Protein AF-A0A8B7D6Q1-F1 (afdb_monomer)

Secondary structure (DSSP, 8-state):
----TT-S--HHHHHHHHHHHHHHHHHHHHHHHHHHHHHHHHHHHHHHHHHHHHHHHHHHHHHHHHHHS--S-HHHHHHHHHHHHHHHHHTHHHHHHHHHHHHHHHHTT----TT----HHHHHHHHHHHHHHHHHHHHHHHHHHHHHHHH-S-HHHHHHHHHHHHHH-TT--SEEEHHHHHHHHHHTT-----PPTTS--HHHHHHHHHH-TT--SEEEHHHHHHHHHHHHT-----HHHHHHHHHHTSGGG--SSEEHHHHHHHS-HHHHHHHHHHSEEEE-TTS-EEEEEEEHHHHHHHHT--

Foldseek 3Di:
DDDDPPDPDDPVVVVVVVVVVVVVVVVVVVVVVVVVVLVVVLLVLLVVLLVLQVVLVVVLVVLVVVLVPDDDDLVVNLVSLVVSLVVLVVCVVSLVVSVVSLVVCVVSVNPDRPRHPDHSVNSVVSSVVSNVSSVVSSVVSVVVVCVVVLQVDDPVVLVVLVVLVPVLPVVPPQKHALVSVVVSCVVVVDPQDPDPVPDDRPVSVVLCCQQPVVPPRIGGSVSSSSSVSCVVPPPPPALVSQQQVQLVLDDPSPDQKDFLVSLVVVHPPVRSVVCVVQFDFDADPVRDGDPRITRVSVVSVVVPPD

Nearest PDB structures (foldseek):
  8iah-assembly1_8  TM=4.518E-01  e=9.022E-19  Sus scrofa
  7ank-assembly1_B  TM=4.987E-01  e=9.149E-13  Homo sapiens
  1sjj-assembly1_B  TM=4.369E-01  e=2.332E-12  Gallus gallus
  6sl2-assembly1_A  TM=4.144E-01  e=2.745E-09  Entamoeba histolytica
  7a8t-assembly1_A  TM=9.449E-01  e=1.680E-04  Homo sapiens

Radius of gyration: 41.64 Å; Cα contacts (8 Å, |Δi|>4): 233; chains: 1; bounding box: 92×63×130 Å

Sequence (306 aa):
MTSLRYTWFDMEALEETWKKLQETVKDREVELEKEARRQDFNDELRQSYASKANLFHKFLEETKELMVDLSGSLEDQLKTLKNTSNIIQAKRDDLDNIEILGAQLEEAMILDNKYTEHSTVCLAQQFDQLNQLNMRMQQNLDHQIQAKNRTGVSEEKLKEFTSMFKHFDKDRTGFLEHQEFKSCLRSLGYNLPLVEEGADDPEFKSILFTVDPNNDGVVSLNEYIAFMISRETENVKSAKEVDEAFRAITDGGKQIYVTEQELYQALTREQAEFCMSRMKTYVDKNGRELPGYFDYGLFCEELFVA

pLDDT: mean 84.08, std 12.19, range [40.72, 98.56]

Solvent-accessible surface area (backbone atoms only — not comparable to full-atom values): 17433 Å² total; per-residue (Å²): 134,86,80,61,95,85,55,93,74,56,71,66,60,52,52,51,50,51,52,51,48,54,52,51,50,54,55,48,52,54,53,51,52,53,50,50,52,52,51,53,53,53,50,52,52,40,48,55,42,22,55,53,45,54,54,50,51,52,50,53,53,55,52,50,52,58,67,70,69,64,66,81,53,72,68,55,38,41,51,52,48,55,54,47,51,53,55,56,60,68,45,48,64,58,50,54,52,43,46,52,45,45,52,52,32,55,75,71,69,49,90,76,49,98,72,44,91,73,49,56,69,58,53,52,50,51,50,52,51,51,52,53,50,52,54,53,51,43,52,50,43,52,49,50,49,45,52,60,55,54,41,74,56,55,73,65,55,54,48,47,54,54,52,50,51,56,65,58,26,77,83,67,75,63,46,28,45,61,68,42,46,55,51,49,42,44,75,74,68,47,89,69,81,94,65,62,93,92,54,92,51,70,68,60,50,58,47,40,60,73,47,33,74,81,66,79,66,49,35,40,59,67,39,51,49,52,46,52,25,52,58,77,54,53,65,77,89,42,43,64,60,52,38,52,54,56,22,64,59,20,85,85,54,73,47,77,46,40,40,57,67,40,34,54,74,75,38,55,69,70,56,27,53,52,49,62,75,68,34,50,68,28,61,49,100,84,73,45,73,40,89,62,30,25,24,50,57,63,39,26,53,64,71,67,74,120

Structure (mmCIF, N/CA/C/O backbone):
data_AF-A0A8B7D6Q1-F1
#
_entry.id   AF-A0A8B7D6Q1-F1
#
loop_
_atom_site.group_PDB
_atom_site.id
_atom_site.type_symbol
_atom_site.label_atom_id
_atom_site.label_alt_id
_atom_site.label_comp_id
_atom_site.label_asym_id
_atom_site.label_entity_id
_atom_site.label_seq_id
_atom_site.pdbx_PDB_ins_code
_atom_site.Cartn_x
_atom_site.Cartn_y
_atom_site.Cartn_z
_atom_site.occupancy
_atom_site.B_iso_or_equiv
_atom_site.auth_seq_id
_atom_site.auth_comp_id
_atom_site.auth_asym_id
_atom_site.auth_atom_id
_atom_site.pdbx_PDB_model_num
ATOM 1 N N . MET A 1 1 ? 41.696 2.218 -81.688 1.00 46.56 1 MET A N 1
ATOM 2 C CA . MET A 1 1 ? 41.608 1.771 -80.284 1.00 46.56 1 MET A CA 1
ATOM 3 C C . MET A 1 1 ? 42.066 0.327 -80.219 1.00 46.56 1 MET A C 1
ATOM 5 O O . MET A 1 1 ? 41.486 -0.530 -80.872 1.00 46.56 1 MET A O 1
ATOM 9 N N . THR A 1 2 ? 43.200 0.095 -79.569 1.00 53.78 2 THR A N 1
ATOM 10 C CA . THR A 1 2 ? 43.875 -1.201 -79.451 1.00 53.78 2 THR A CA 1
ATOM 11 C C . THR A 1 2 ? 43.081 -2.131 -78.538 1.00 53.78 2 THR A C 1
ATOM 13 O O . THR A 1 2 ? 43.067 -1.937 -77.328 1.00 53.78 2 THR A O 1
ATOM 16 N N . SER A 1 3 ? 42.420 -3.134 -79.118 1.00 59.53 3 SER A N 1
ATOM 17 C CA . SER A 1 3 ? 41.788 -4.226 -78.369 1.00 59.53 3 SER A CA 1
ATOM 18 C C . SER A 1 3 ? 42.860 -5.008 -77.595 1.00 59.53 3 SER A C 1
ATOM 20 O O . SER A 1 3 ? 43.813 -5.528 -78.185 1.00 59.53 3 SER A O 1
ATOM 22 N N . LEU A 1 4 ? 42.738 -5.046 -76.266 1.00 60.44 4 LEU A N 1
ATOM 23 C CA . LEU A 1 4 ? 43.614 -5.811 -75.379 1.00 60.44 4 LEU A CA 1
ATOM 24 C C . LEU A 1 4 ? 43.310 -7.311 -75.550 1.00 60.44 4 LEU A C 1
ATOM 26 O O . LEU A 1 4 ? 42.249 -7.780 -75.165 1.00 60.44 4 LEU A O 1
ATOM 30 N N . ARG A 1 5 ? 44.245 -8.090 -76.116 1.00 69.50 5 ARG A N 1
ATOM 31 C CA . ARG A 1 5 ? 44.032 -9.523 -76.444 1.00 69.50 5 ARG A CA 1
ATOM 32 C C . ARG A 1 5 ? 43.926 -10.468 -75.238 1.00 69.50 5 ARG A C 1
ATOM 34 O O . ARG A 1 5 ? 43.667 -11.650 -75.432 1.00 69.50 5 ARG A O 1
ATOM 41 N N . TYR A 1 6 ? 44.166 -9.977 -74.024 1.00 79.19 6 TYR A N 1
ATOM 42 C CA . TYR A 1 6 ? 44.309 -10.808 -72.822 1.00 79.19 6 TYR A CA 1
ATOM 43 C C . TYR A 1 6 ? 43.360 -10.422 -71.678 1.00 79.19 6 TYR A C 1
ATOM 45 O O . TYR A 1 6 ? 43.391 -11.066 -70.635 1.00 79.19 6 TYR A O 1
ATOM 53 N N . THR A 1 7 ? 42.527 -9.387 -71.841 1.00 80.12 7 THR A N 1
ATOM 54 C CA . THR A 1 7 ? 41.568 -8.952 -70.814 1.00 80.12 7 THR A CA 1
ATOM 55 C C . THR A 1 7 ? 40.281 -8.438 -71.447 1.00 80.12 7 THR A C 1
ATOM 57 O O . THR A 1 7 ? 40.302 -7.831 -72.515 1.00 80.12 7 THR A O 1
ATOM 60 N N . TRP A 1 8 ? 39.169 -8.697 -70.764 1.00 76.94 8 TRP A N 1
ATOM 61 C CA . TRP A 1 8 ? 37.828 -8.241 -71.132 1.00 76.94 8 TRP A CA 1
ATOM 62 C C . TRP A 1 8 ? 37.485 -6.867 -70.539 1.00 76.94 8 TRP A C 1
ATOM 64 O O . TRP A 1 8 ? 36.430 -6.327 -70.850 1.00 76.94 8 TRP A O 1
ATOM 74 N N . PHE A 1 9 ? 38.352 -6.314 -69.685 1.00 79.38 9 PHE A N 1
ATOM 75 C CA . PHE A 1 9 ? 38.159 -5.012 -69.047 1.00 79.38 9 PHE A CA 1
ATOM 76 C C . PHE A 1 9 ? 38.867 -3.909 -69.834 1.00 79.38 9 PHE A C 1
ATOM 78 O O . PHE A 1 9 ? 40.058 -4.031 -70.140 1.00 79.38 9 PHE A O 1
ATOM 85 N N . ASP A 1 10 ? 38.144 -2.830 -70.127 1.00 86.00 10 ASP A N 1
ATOM 86 C CA . ASP A 1 10 ? 38.727 -1.573 -70.583 1.00 86.00 10 ASP A CA 1
ATOM 87 C C . ASP A 1 10 ? 39.059 -0.657 -69.386 1.00 86.00 10 ASP A C 1
ATOM 89 O O . ASP A 1 10 ? 38.608 -0.866 -68.257 1.00 86.00 10 ASP A O 1
ATOM 93 N N . MET A 1 11 ? 39.930 0.329 -69.615 1.00 87.12 11 MET A N 1
ATOM 94 C CA . MET A 1 11 ? 40.356 1.256 -68.558 1.00 87.12 11 MET A CA 1
ATOM 95 C C . MET A 1 11 ? 39.219 2.175 -68.098 1.00 87.12 11 MET A C 1
ATOM 97 O O . MET A 1 11 ? 39.173 2.535 -66.928 1.00 87.12 11 MET A O 1
ATOM 101 N N . GLU A 1 12 ? 38.288 2.513 -68.990 1.00 88.25 12 GLU A N 1
ATOM 102 C CA . GLU A 1 12 ? 37.158 3.398 -68.696 1.00 88.25 12 GLU A CA 1
ATOM 103 C C . GLU A 1 12 ? 36.166 2.739 -67.724 1.00 88.25 12 GLU A C 1
ATOM 105 O O . GLU A 1 12 ? 35.779 3.351 -66.730 1.00 88.25 12 GLU A O 1
ATOM 110 N N . ALA A 1 13 ? 35.840 1.456 -67.915 1.00 87.31 13 ALA A N 1
ATOM 111 C CA . ALA A 1 13 ? 35.015 0.688 -66.987 1.00 87.31 13 ALA A CA 1
ATOM 112 C C . ALA A 1 13 ? 35.711 0.476 -65.636 1.00 87.31 13 ALA A C 1
ATOM 114 O O . ALA A 1 13 ? 35.053 0.485 -64.593 1.00 87.31 13 ALA A O 1
ATOM 115 N N . LEU A 1 14 ? 37.039 0.302 -65.612 1.00 90.06 14 LEU A N 1
ATOM 116 C CA . LEU A 1 14 ? 37.795 0.231 -64.355 1.00 90.06 14 LEU A CA 1
ATOM 117 C C . LEU A 1 14 ? 37.765 1.568 -63.594 1.00 90.06 14 LEU A C 1
ATOM 119 O O . LEU A 1 14 ? 37.573 1.574 -62.380 1.00 90.06 14 LEU A O 1
ATOM 123 N N . GLU A 1 15 ? 37.887 2.699 -64.288 1.00 93.31 15 GLU A N 1
ATOM 124 C CA . GLU A 1 15 ? 37.759 4.030 -63.682 1.00 93.31 15 GLU A CA 1
ATOM 125 C C . GLU A 1 15 ? 36.328 4.305 -63.187 1.00 93.31 15 GLU A C 1
ATOM 127 O O . GLU A 1 15 ? 36.139 4.811 -62.077 1.00 93.31 15 GLU A O 1
ATOM 132 N N . GLU A 1 16 ? 35.306 3.917 -63.956 1.00 93.00 16 GLU A N 1
ATOM 133 C CA . GLU A 1 16 ? 33.902 4.066 -63.562 1.00 93.00 16 GLU A CA 1
ATOM 134 C C . GLU A 1 16 ? 33.562 3.203 -62.337 1.00 93.00 16 GLU A C 1
ATOM 136 O O . GLU A 1 16 ? 32.921 3.673 -61.393 1.00 93.00 16 GLU A O 1
ATOM 141 N N . THR A 1 17 ? 34.010 1.945 -62.319 1.00 92.62 17 THR A N 1
ATOM 142 C CA . THR A 1 17 ? 33.813 1.046 -61.170 1.00 92.62 17 THR A CA 1
ATOM 143 C C . THR A 1 17 ? 34.552 1.538 -59.931 1.00 92.62 17 THR A C 1
ATOM 145 O O . THR A 1 17 ? 33.985 1.494 -58.839 1.00 92.62 17 THR A O 1
ATOM 148 N N . TRP A 1 18 ? 35.765 2.077 -60.084 1.00 94.38 18 TRP A N 1
ATOM 149 C CA . TRP A 1 18 ? 36.499 2.708 -58.989 1.00 94.38 18 TRP A CA 1
ATOM 150 C C . TRP A 1 18 ? 35.744 3.907 -58.407 1.00 94.38 18 TRP A C 1
ATOM 152 O O . TRP A 1 18 ? 35.585 4.006 -57.189 1.00 94.38 18 TRP A O 1
ATOM 162 N N . LYS A 1 19 ? 35.202 4.784 -59.259 1.00 95.56 19 LYS A N 1
ATOM 163 C CA . LYS A 1 19 ? 34.401 5.931 -58.814 1.00 95.56 19 LYS A CA 1
ATOM 164 C C . LYS A 1 19 ? 33.128 5.494 -58.078 1.00 95.56 19 LYS A C 1
ATOM 166 O O . LYS A 1 19 ? 32.854 6.000 -56.992 1.00 95.56 19 LYS A O 1
ATOM 171 N N . LYS A 1 20 ? 32.394 4.511 -58.614 1.00 96.12 20 LYS A N 1
ATOM 172 C CA . LYS A 1 20 ? 31.208 3.932 -57.951 1.00 96.12 20 LYS A CA 1
ATOM 173 C C . LYS A 1 20 ? 31.550 3.320 -56.595 1.00 96.12 20 LYS A C 1
ATOM 175 O O . LYS A 1 20 ? 30.781 3.466 -55.648 1.00 96.12 20 LYS A O 1
ATOM 180 N N . LEU A 1 21 ? 32.698 2.648 -56.483 1.00 96.50 21 LEU A N 1
ATOM 181 C CA . LEU A 1 21 ? 33.170 2.103 -55.213 1.00 96.50 21 LEU A CA 1
ATOM 182 C C . LEU A 1 21 ? 33.419 3.222 -54.195 1.00 96.50 21 LEU A C 1
ATOM 184 O O . LEU A 1 21 ? 32.966 3.109 -53.062 1.00 96.50 21 LEU A O 1
ATOM 188 N N . GLN A 1 22 ? 34.086 4.309 -54.593 1.00 96.94 22 GLN A N 1
ATOM 189 C CA . GLN A 1 22 ? 34.322 5.460 -53.715 1.00 96.94 22 GLN A CA 1
ATOM 190 C C . GLN A 1 22 ? 33.013 6.115 -53.243 1.00 96.94 22 GLN A C 1
ATOM 192 O O . GLN A 1 22 ? 32.886 6.436 -52.063 1.00 96.94 22 GLN A O 1
ATOM 197 N N . GLU A 1 23 ? 32.032 6.273 -54.136 1.00 96.25 23 GLU A N 1
ATOM 198 C CA . GLU A 1 23 ? 30.692 6.770 -53.786 1.00 96.25 23 GLU A CA 1
ATOM 199 C C . GLU A 1 23 ? 29.990 5.826 -52.796 1.00 96.25 23 GLU A C 1
ATOM 201 O O . GLU A 1 23 ? 29.536 6.264 -51.743 1.00 96.25 23 GLU A O 1
ATOM 206 N N . THR A 1 24 ? 30.017 4.515 -53.060 1.00 96.88 24 THR A N 1
ATOM 207 C CA . THR A 1 24 ? 29.423 3.495 -52.177 1.00 96.88 24 THR A CA 1
ATOM 208 C C . THR A 1 24 ? 30.069 3.481 -50.789 1.00 96.88 24 THR A C 1
ATOM 210 O O . THR A 1 24 ? 29.376 3.318 -49.786 1.00 96.88 24 THR A O 1
ATOM 213 N N . VAL A 1 25 ? 31.395 3.647 -50.706 1.00 96.81 25 VAL A N 1
ATOM 214 C CA . VAL A 1 25 ? 32.118 3.734 -49.427 1.00 96.81 25 VAL A CA 1
ATOM 215 C C . VAL A 1 25 ? 31.656 4.955 -48.639 1.00 96.81 25 VAL A C 1
ATOM 217 O O . VAL A 1 25 ? 31.329 4.820 -47.463 1.00 96.81 25 VAL A O 1
ATOM 220 N N . LYS A 1 26 ? 31.550 6.117 -49.289 1.00 96.56 26 LYS A N 1
ATOM 221 C CA . LYS A 1 26 ? 31.080 7.346 -48.645 1.00 96.56 26 LYS A CA 1
ATOM 222 C C . LYS A 1 26 ? 29.641 7.215 -48.137 1.00 96.56 26 LYS A C 1
ATOM 224 O O . LYS A 1 26 ? 29.351 7.609 -47.010 1.00 96.56 26 LYS A O 1
ATOM 229 N N . ASP A 1 27 ? 28.752 6.628 -48.934 1.00 96.69 27 ASP A N 1
ATOM 230 C CA . ASP A 1 27 ? 27.369 6.373 -48.517 1.00 96.69 27 ASP A CA 1
ATOM 231 C C . ASP A 1 27 ? 27.323 5.402 -47.330 1.00 96.69 27 ASP A C 1
ATOM 233 O O . ASP A 1 27 ? 26.576 5.602 -46.370 1.00 96.69 27 ASP A O 1
ATOM 237 N N . ARG A 1 28 ? 28.177 4.372 -47.344 1.00 97.00 28 ARG A N 1
ATOM 238 C CA . ARG A 1 28 ? 28.281 3.411 -46.245 1.00 97.00 28 ARG A CA 1
ATOM 239 C C . ARG A 1 28 ? 28.791 4.049 -44.956 1.00 97.00 28 ARG A C 1
ATOM 241 O O . ARG A 1 28 ? 28.280 3.701 -43.897 1.00 97.00 28 ARG A O 1
ATOM 248 N N . GLU A 1 29 ? 29.763 4.954 -45.028 1.00 97.19 29 GLU A N 1
ATOM 249 C CA . GLU A 1 29 ? 30.264 5.702 -43.867 1.00 97.19 29 GLU A CA 1
ATOM 250 C C . GLU A 1 29 ? 29.146 6.516 -43.202 1.00 97.19 29 GLU A C 1
ATOM 252 O O . GLU A 1 29 ? 28.991 6.455 -41.983 1.00 97.19 29 GLU A O 1
ATOM 257 N N . VAL A 1 30 ? 28.306 7.190 -43.995 1.00 97.00 30 VAL A N 1
ATOM 258 C CA . VAL A 1 30 ? 27.151 7.950 -43.485 1.00 97.00 30 VAL A CA 1
ATOM 259 C C . VAL A 1 30 ? 26.140 7.038 -42.788 1.00 97.00 30 VAL A C 1
ATOM 261 O O . VAL A 1 30 ? 25.649 7.367 -41.708 1.00 97.00 30 VAL A O 1
ATOM 264 N N . GLU A 1 31 ? 25.823 5.886 -43.379 1.00 97.19 31 GLU A N 1
ATOM 265 C CA . GLU A 1 31 ? 24.891 4.929 -42.771 1.00 97.19 31 GLU A CA 1
ATOM 266 C C . GLU A 1 31 ? 25.453 4.297 -41.489 1.00 97.19 31 GLU A C 1
ATOM 268 O O . GLU A 1 31 ? 24.717 4.114 -40.520 1.00 97.19 31 GLU A O 1
ATOM 273 N N . LEU A 1 32 ? 26.759 4.014 -41.440 1.00 97.12 32 LEU A N 1
ATOM 274 C CA . LEU A 1 32 ? 27.419 3.528 -40.226 1.00 97.12 32 LEU A CA 1
ATOM 275 C C . LEU A 1 32 ? 27.400 4.574 -39.110 1.00 97.12 32 LEU A C 1
ATOM 277 O O . LEU A 1 32 ? 27.166 4.222 -37.957 1.00 97.12 32 LEU A O 1
ATOM 281 N N . GLU A 1 33 ? 27.605 5.849 -39.436 1.00 97.25 33 GLU A N 1
ATOM 282 C CA . GLU A 1 33 ? 27.546 6.926 -38.447 1.00 97.25 33 GLU A CA 1
ATOM 283 C C . GLU A 1 33 ? 26.127 7.112 -37.890 1.00 97.25 33 GLU A C 1
ATOM 285 O O . GLU A 1 33 ? 25.951 7.283 -36.683 1.00 97.25 33 GLU A O 1
ATOM 290 N N . LYS A 1 34 ? 25.096 7.025 -38.742 1.00 96.56 34 LYS A N 1
ATOM 291 C CA . LYS A 1 34 ? 23.693 7.039 -38.293 1.00 96.56 34 LYS A CA 1
ATOM 292 C C . LYS A 1 34 ? 23.388 5.870 -37.362 1.00 96.56 34 LYS A C 1
ATOM 294 O O . LYS A 1 34 ? 22.765 6.073 -36.321 1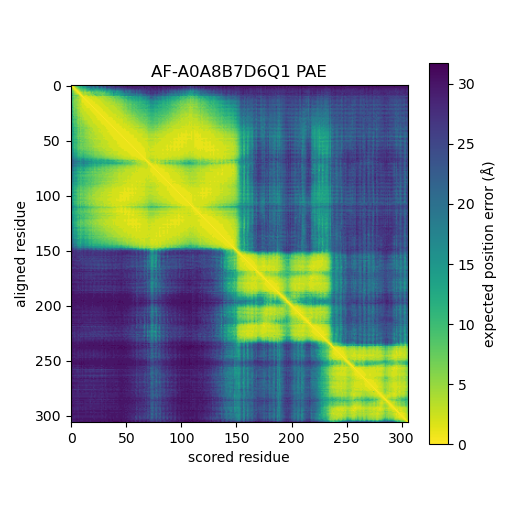.00 96.56 34 LYS A O 1
ATOM 299 N N . GLU A 1 35 ? 23.832 4.666 -37.719 1.00 96.06 35 GLU A N 1
ATOM 300 C CA . GLU A 1 35 ? 23.609 3.481 -36.893 1.00 96.06 35 GLU A CA 1
ATOM 301 C C . GLU A 1 35 ? 24.366 3.569 -35.563 1.00 96.06 35 GLU A C 1
ATOM 303 O O . GLU A 1 35 ? 23.797 3.231 -34.531 1.00 96.06 35 GLU A O 1
ATOM 308 N N . ALA A 1 36 ? 25.598 4.090 -35.551 1.00 96.56 36 ALA A N 1
ATOM 309 C CA . ALA A 1 36 ? 26.350 4.317 -34.317 1.00 96.56 36 ALA A CA 1
ATOM 310 C C . ALA A 1 36 ? 25.587 5.240 -33.353 1.00 96.56 36 ALA A C 1
ATOM 312 O O . ALA A 1 36 ? 25.345 4.865 -32.209 1.00 96.56 36 ALA A O 1
ATOM 313 N N . ARG A 1 37 ? 25.089 6.386 -33.841 1.00 96.62 37 ARG A N 1
ATOM 314 C CA . ARG A 1 37 ? 24.275 7.305 -33.025 1.00 96.62 37 ARG A CA 1
ATOM 315 C C . ARG A 1 37 ? 22.996 6.650 -32.501 1.00 96.62 37 ARG A C 1
ATOM 317 O O . ARG A 1 37 ? 22.585 6.923 -31.378 1.00 96.62 37 ARG A O 1
ATOM 324 N N . ARG A 1 38 ? 22.357 5.792 -33.306 1.00 95.50 38 ARG A N 1
ATOM 325 C CA . ARG A 1 38 ? 21.172 5.032 -32.884 1.00 95.50 38 ARG A CA 1
ATOM 326 C C . ARG A 1 38 ? 21.509 4.070 -31.744 1.00 95.50 38 ARG A C 1
ATOM 328 O O . ARG A 1 38 ? 20.734 3.962 -30.801 1.00 95.50 38 ARG A O 1
ATOM 335 N N . GLN A 1 39 ? 22.647 3.383 -31.820 1.00 94.94 39 GLN A N 1
ATOM 336 C CA . GLN A 1 39 ? 23.101 2.478 -30.761 1.00 94.94 39 GLN A CA 1
ATOM 337 C C . GLN A 1 39 ? 23.422 3.232 -29.468 1.00 94.94 39 GLN A C 1
ATOM 339 O O . GLN A 1 39 ? 22.989 2.786 -28.408 1.00 94.94 39 GLN A O 1
ATOM 344 N N . ASP A 1 40 ? 24.095 4.382 -29.560 1.00 96.75 40 ASP A N 1
ATOM 345 C CA . ASP A 1 40 ? 24.399 5.231 -28.402 1.00 96.75 40 ASP A CA 1
ATOM 346 C C . ASP A 1 40 ? 23.111 5.708 -27.714 1.00 96.75 40 ASP A C 1
ATOM 348 O O . ASP A 1 40 ? 22.929 5.495 -26.517 1.00 96.75 40 ASP A O 1
ATOM 352 N N . PHE A 1 41 ? 22.161 6.248 -28.487 1.00 96.38 41 PHE A N 1
ATOM 353 C CA . PHE A 1 41 ? 20.851 6.664 -27.975 1.00 96.38 41 PHE A CA 1
ATOM 354 C C . PHE A 1 41 ? 20.085 5.505 -27.316 1.00 96.38 41 PHE A C 1
ATOM 356 O O . PHE A 1 41 ? 19.530 5.647 -26.226 1.00 96.38 41 PHE A O 1
ATOM 363 N N . ASN A 1 42 ? 20.073 4.333 -27.956 1.00 97.12 42 ASN A N 1
ATOM 364 C CA . ASN A 1 42 ? 19.411 3.150 -27.414 1.00 97.12 42 ASN A CA 1
ATOM 365 C C . ASN A 1 42 ? 20.061 2.677 -26.103 1.00 97.12 42 ASN A C 1
ATOM 367 O O . ASN A 1 42 ? 19.368 2.173 -25.220 1.00 97.12 42 ASN A O 1
ATOM 371 N N . ASP A 1 43 ? 21.384 2.783 -25.971 1.00 97.44 43 ASP A N 1
ATOM 372 C CA . ASP A 1 43 ? 22.094 2.428 -24.741 1.00 97.44 43 ASP A CA 1
ATOM 373 C C . ASP A 1 43 ? 21.806 3.428 -23.612 1.00 97.44 43 ASP A C 1
ATOM 375 O O . ASP A 1 43 ? 21.509 3.009 -22.493 1.00 97.44 43 ASP A O 1
ATOM 379 N N . GLU A 1 44 ? 21.775 4.730 -23.911 1.00 97.62 44 GLU A N 1
ATOM 380 C CA . GLU A 1 44 ? 21.364 5.771 -22.958 1.00 97.62 44 GLU A CA 1
ATOM 381 C C . GLU A 1 44 ? 19.936 5.541 -22.444 1.00 97.62 44 GLU A C 1
ATOM 383 O O . GLU A 1 44 ? 19.686 5.599 -21.236 1.00 97.62 44 GLU A O 1
ATOM 388 N N . LEU A 1 45 ? 19.003 5.206 -23.340 1.00 97.88 45 LEU A N 1
ATOM 389 C CA . LEU A 1 45 ? 17.619 4.916 -22.971 1.00 97.88 45 LEU A CA 1
ATOM 390 C C . LEU A 1 45 ? 17.521 3.676 -22.067 1.00 97.88 45 LEU A C 1
ATOM 392 O O . LEU A 1 45 ? 16.818 3.704 -21.051 1.00 97.88 45 LEU A O 1
ATOM 396 N N . ARG A 1 46 ? 18.288 2.616 -22.369 1.00 98.31 46 ARG A N 1
ATOM 397 C CA . ARG A 1 46 ? 18.392 1.425 -21.507 1.00 98.31 46 ARG A CA 1
ATOM 398 C C . ARG A 1 46 ? 18.902 1.779 -20.113 1.00 98.31 46 ARG A C 1
ATOM 400 O O . ARG A 1 46 ? 18.319 1.323 -19.129 1.00 98.31 46 ARG A O 1
ATOM 407 N N . GLN A 1 47 ? 19.964 2.578 -20.016 1.00 98.31 47 GLN A N 1
ATOM 408 C CA . GLN A 1 47 ? 20.532 2.992 -18.731 1.00 98.31 47 GLN A CA 1
ATOM 409 C C . GLN A 1 47 ? 19.548 3.849 -17.923 1.00 98.31 47 GLN A C 1
ATOM 411 O O . GLN A 1 47 ? 19.387 3.631 -16.720 1.00 98.31 47 GLN A O 1
ATOM 416 N N . SER A 1 48 ? 18.857 4.787 -18.579 1.00 98.00 48 SER A N 1
ATOM 417 C CA . SER A 1 48 ? 17.859 5.659 -17.950 1.00 98.00 48 SER A CA 1
ATOM 418 C C . SER A 1 48 ? 16.706 4.856 -17.344 1.00 98.00 48 SER A C 1
ATOM 420 O O . SER A 1 48 ? 16.423 4.978 -16.147 1.00 98.00 48 SER A O 1
ATOM 422 N N . TYR A 1 49 ? 16.106 3.960 -18.136 1.00 98.56 49 TYR A N 1
ATOM 423 C CA . TYR A 1 49 ? 15.062 3.053 -17.663 1.00 98.56 49 TYR A CA 1
ATOM 424 C C . TYR A 1 49 ? 15.563 2.178 -16.509 1.00 98.56 49 TYR A C 1
ATOM 426 O O . TYR A 1 49 ? 14.936 2.131 -15.452 1.00 98.56 49 TYR A O 1
ATOM 434 N N . ALA A 1 50 ? 16.722 1.531 -16.671 1.00 98.56 50 ALA A N 1
ATOM 435 C CA . ALA A 1 50 ? 17.258 0.605 -15.677 1.00 98.56 50 ALA A CA 1
ATOM 436 C C . ALA A 1 50 ? 17.537 1.277 -14.332 1.00 98.56 50 ALA A C 1
ATOM 438 O O . ALA A 1 50 ? 17.215 0.721 -13.285 1.00 98.56 50 ALA A O 1
ATOM 439 N N . SER A 1 51 ? 18.087 2.491 -14.349 1.00 98.31 51 SER A N 1
ATOM 440 C CA . SER A 1 51 ? 18.329 3.272 -13.137 1.00 98.31 51 SER A CA 1
ATOM 441 C C . SER A 1 51 ? 17.034 3.501 -12.349 1.00 98.31 51 SER A C 1
ATOM 443 O O . SER A 1 51 ? 16.978 3.234 -11.147 1.00 98.31 51 SER A O 1
ATOM 445 N N . LYS A 1 52 ? 15.961 3.921 -13.031 1.00 98.38 52 LYS A N 1
ATOM 446 C CA . LYS A 1 52 ? 14.650 4.157 -12.409 1.00 98.38 52 LYS A CA 1
ATOM 447 C C . LYS A 1 52 ? 13.989 2.860 -11.945 1.00 98.38 52 LYS A C 1
ATOM 449 O O . LYS A 1 52 ? 13.538 2.793 -10.805 1.00 98.38 52 LYS A O 1
ATOM 454 N N . ALA A 1 53 ? 13.999 1.829 -12.785 1.00 98.50 53 ALA A N 1
ATOM 455 C CA . ALA A 1 53 ? 13.433 0.517 -12.494 1.00 98.50 53 ALA A CA 1
ATOM 456 C C . ALA A 1 53 ? 14.082 -0.136 -11.261 1.00 98.50 53 ALA A C 1
ATOM 458 O O . ALA A 1 53 ? 13.377 -0.576 -10.356 1.00 98.50 53 ALA A O 1
ATOM 459 N N . ASN A 1 54 ? 15.417 -0.133 -11.178 1.00 98.38 54 ASN A N 1
ATOM 460 C CA . ASN A 1 54 ? 16.156 -0.717 -10.054 1.00 98.38 54 ASN A CA 1
ATOM 461 C C . ASN A 1 54 ? 15.895 0.043 -8.742 1.00 98.38 54 ASN A C 1
ATOM 463 O O . ASN A 1 54 ? 15.706 -0.573 -7.693 1.00 98.38 54 ASN A O 1
ATOM 467 N N . LEU A 1 55 ? 15.854 1.381 -8.787 1.00 98.31 55 LEU A N 1
ATOM 468 C CA . LEU A 1 55 ? 15.525 2.200 -7.615 1.00 98.31 55 LEU A CA 1
ATOM 469 C C . LEU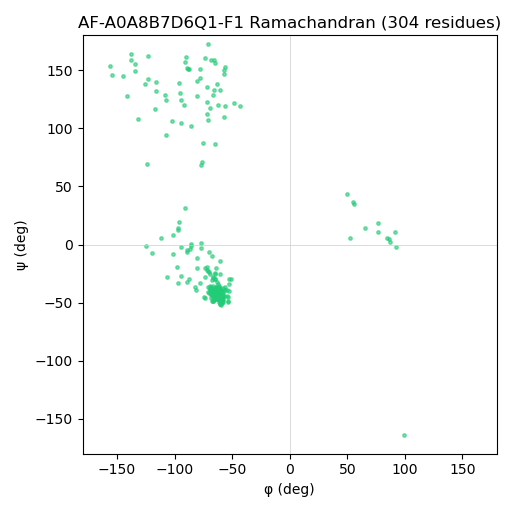 A 1 55 ? 14.093 1.955 -7.131 1.00 98.31 55 LEU A C 1
ATOM 471 O O . LEU A 1 55 ? 13.858 1.857 -5.927 1.00 98.31 55 LEU A O 1
ATOM 475 N N . PHE A 1 56 ? 13.145 1.847 -8.059 1.00 98.56 56 PHE A N 1
ATOM 476 C CA . PHE A 1 56 ? 11.750 1.586 -7.731 1.00 98.56 56 PHE A CA 1
ATOM 477 C C . PHE A 1 56 ? 11.556 0.182 -7.158 1.00 98.56 56 PHE A C 1
ATOM 479 O O . PHE A 1 56 ? 10.891 0.030 -6.139 1.00 98.56 56 PHE A O 1
ATOM 486 N N . HIS A 1 57 ? 12.201 -0.832 -7.738 1.00 98.44 57 HIS A N 1
ATOM 487 C CA . HIS A 1 57 ? 12.178 -2.187 -7.190 1.00 98.44 57 HIS A CA 1
ATOM 488 C C . HIS A 1 57 ? 12.731 -2.240 -5.763 1.00 98.44 57 HIS A C 1
ATOM 490 O O . HIS A 1 57 ? 12.101 -2.809 -4.875 1.00 98.44 57 HIS A O 1
ATOM 496 N N . LYS A 1 58 ? 13.862 -1.570 -5.511 1.00 98.12 58 LYS A N 1
ATOM 497 C CA . LYS A 1 58 ? 14.424 -1.460 -4.161 1.00 98.12 58 LYS A CA 1
ATOM 498 C C . LYS A 1 58 ? 13.429 -0.834 -3.176 1.00 98.12 58 LYS A C 1
ATOM 500 O O . LYS A 1 58 ? 13.259 -1.349 -2.077 1.00 98.12 58 LYS A O 1
ATOM 505 N N . PHE A 1 59 ? 12.744 0.235 -3.582 1.00 98.19 59 PHE A N 1
ATOM 506 C CA . PHE A 1 59 ? 11.686 0.846 -2.776 1.00 98.19 59 PHE A CA 1
ATOM 507 C C . PHE A 1 59 ? 10.551 -0.141 -2.452 1.00 98.19 59 PHE A C 1
ATOM 509 O O . PHE A 1 59 ? 10.070 -0.159 -1.316 1.00 98.19 59 PHE A O 1
ATOM 516 N N . LEU A 1 60 ? 10.120 -0.954 -3.423 1.00 97.62 60 LEU A N 1
ATOM 517 C CA . LEU A 1 60 ? 9.062 -1.948 -3.220 1.00 97.62 60 LEU A CA 1
ATOM 518 C C . LEU A 1 60 ? 9.459 -2.985 -2.162 1.00 97.62 60 LEU A C 1
ATOM 520 O O . LEU A 1 60 ? 8.666 -3.250 -1.260 1.00 97.62 60 LEU A O 1
ATOM 524 N N . GLU A 1 61 ? 10.675 -3.529 -2.244 1.00 95.62 61 GLU A N 1
ATOM 525 C CA . GLU A 1 61 ? 11.173 -4.519 -1.280 1.00 95.62 61 GLU A CA 1
ATOM 526 C C . GLU A 1 61 ? 11.336 -3.916 0.123 1.00 95.62 61 GLU A C 1
ATOM 528 O O . GLU A 1 61 ? 10.783 -4.454 1.079 1.00 95.62 61 GLU A O 1
ATOM 533 N N . GLU A 1 62 ? 11.970 -2.746 0.253 1.00 96.06 62 GLU A N 1
ATOM 534 C CA . GLU A 1 62 ? 12.144 -2.080 1.557 1.00 96.06 62 GLU A CA 1
ATOM 535 C C . GLU A 1 62 ? 10.795 -1.738 2.216 1.00 96.06 62 GLU A C 1
ATOM 537 O O . GLU A 1 62 ? 10.609 -1.906 3.424 1.00 96.06 62 GLU A O 1
ATOM 542 N N . THR A 1 63 ? 9.816 -1.287 1.426 1.00 94.75 63 THR A N 1
ATOM 543 C CA . THR A 1 63 ? 8.475 -0.962 1.940 1.00 94.75 63 THR A CA 1
ATOM 544 C C . THR A 1 63 ? 7.718 -2.216 2.365 1.00 94.75 63 THR A C 1
ATOM 546 O O . THR A 1 63 ? 6.995 -2.207 3.363 1.00 94.75 63 THR A O 1
ATOM 549 N N . LYS A 1 64 ? 7.884 -3.312 1.622 1.00 91.38 64 LYS A N 1
ATOM 550 C CA . LYS A 1 64 ? 7.291 -4.606 1.949 1.00 91.38 64 LYS A CA 1
ATOM 551 C C . LYS A 1 64 ? 7.885 -5.189 3.230 1.00 91.38 64 LYS A C 1
ATOM 553 O O . LYS A 1 64 ? 7.123 -5.683 4.055 1.00 91.38 64 LYS A O 1
ATOM 558 N N . GLU A 1 65 ? 9.199 -5.101 3.424 1.00 90.19 65 GLU A N 1
ATOM 559 C CA . GLU A 1 65 ? 9.863 -5.525 4.665 1.00 90.19 65 GLU A CA 1
ATOM 560 C C . GLU A 1 65 ? 9.346 -4.731 5.872 1.00 90.19 65 GLU A C 1
ATOM 562 O O . GLU A 1 65 ? 8.912 -5.324 6.860 1.00 90.19 65 GLU A O 1
ATOM 567 N N . LEU A 1 66 ? 9.255 -3.400 5.754 1.00 90.31 66 LEU A N 1
ATOM 568 C CA . LEU A 1 66 ? 8.690 -2.534 6.799 1.00 90.31 66 LEU A CA 1
ATOM 569 C C . LEU A 1 66 ? 7.258 -2.939 7.195 1.00 90.31 66 LEU A C 1
ATOM 571 O O . LEU A 1 66 ? 6.869 -2.833 8.357 1.00 90.31 66 LEU A O 1
ATOM 575 N N . MET A 1 67 ? 6.465 -3.380 6.220 1.00 85.31 67 MET A N 1
ATOM 576 C CA . MET A 1 67 ? 5.082 -3.813 6.411 1.00 85.31 67 MET A CA 1
ATOM 577 C C . MET A 1 67 ? 4.953 -5.174 7.108 1.00 85.31 67 MET A C 1
ATOM 579 O O . MET A 1 67 ? 3.935 -5.416 7.757 1.00 85.31 67 MET A O 1
ATOM 583 N N . VAL A 1 68 ? 5.947 -6.056 6.973 1.00 82.00 68 VAL A N 1
ATOM 584 C CA . VAL A 1 68 ? 5.967 -7.376 7.625 1.00 82.00 68 VAL A CA 1
ATOM 585 C C . VAL A 1 68 ? 6.466 -7.271 9.069 1.00 82.00 68 VAL A C 1
ATOM 587 O O . VAL A 1 68 ? 5.905 -7.921 9.948 1.00 82.00 68 VAL A O 1
ATOM 590 N N . ASP A 1 69 ? 7.437 -6.396 9.335 1.00 84.00 69 ASP A N 1
ATOM 591 C CA . ASP A 1 69 ? 8.089 -6.249 10.646 1.00 84.00 69 ASP A CA 1
ATOM 592 C C . ASP A 1 69 ? 7.412 -5.214 11.571 1.00 84.00 69 ASP A C 1
ATOM 594 O O . ASP A 1 69 ? 8.045 -4.562 12.410 1.00 84.00 69 ASP A O 1
ATOM 598 N N . LEU A 1 70 ? 6.092 -5.052 11.449 1.00 80.75 70 LEU A N 1
ATOM 599 C CA . LEU A 1 70 ? 5.334 -4.150 12.314 1.00 80.75 70 LEU A CA 1
ATOM 600 C C . LEU A 1 70 ? 5.345 -4.630 13.772 1.00 80.75 70 LEU A C 1
ATOM 602 O O . LEU A 1 70 ? 5.065 -5.787 14.081 1.00 80.75 70 LEU A O 1
ATOM 606 N N . SER A 1 71 ? 5.614 -3.703 14.691 1.00 74.50 71 SER A N 1
ATOM 607 C CA . SER A 1 71 ? 5.648 -3.955 16.133 1.00 74.50 71 SER A CA 1
ATOM 608 C C . SER A 1 71 ? 4.973 -2.822 16.911 1.00 74.50 71 SER A C 1
ATOM 610 O O . SER A 1 71 ? 4.729 -1.741 16.376 1.00 74.50 71 SER A O 1
ATOM 612 N N . GLY A 1 72 ? 4.635 -3.075 18.178 1.00 81.38 72 GLY A N 1
ATOM 613 C CA . GLY A 1 72 ? 3.931 -2.117 19.039 1.00 81.38 72 GLY A CA 1
ATOM 614 C C . GLY A 1 72 ? 2.429 -2.384 19.147 1.00 81.38 72 GLY A C 1
ATOM 615 O O . GLY A 1 72 ? 1.966 -3.484 18.839 1.00 81.38 72 GLY A O 1
ATOM 616 N N . SER A 1 73 ? 1.677 -1.391 19.633 1.00 82.69 73 SER A N 1
ATOM 617 C CA . SER A 1 73 ? 0.221 -1.492 19.808 1.00 82.69 73 SER A CA 1
ATOM 618 C C . SER A 1 73 ? -0.516 -1.562 18.463 1.00 82.69 73 SER A C 1
ATOM 620 O O . SER A 1 73 ? 0.018 -1.135 17.440 1.00 82.69 73 SER A O 1
ATOM 622 N N . LEU A 1 74 ? -1.752 -2.077 18.448 1.00 79.75 74 LEU A N 1
ATOM 623 C CA . LEU A 1 74 ? -2.560 -2.152 17.219 1.00 79.75 74 LEU A CA 1
ATOM 624 C C . LEU A 1 74 ? -2.758 -0.760 16.599 1.00 79.75 74 LEU A C 1
ATOM 626 O O . LEU A 1 74 ? -2.710 -0.595 15.381 1.00 79.75 74 LEU A O 1
ATOM 630 N N . GLU A 1 75 ? -2.933 0.248 17.448 1.00 85.56 75 GLU A N 1
ATOM 631 C CA . GLU A 1 75 ? -3.118 1.642 17.072 1.00 85.56 75 GLU A CA 1
ATOM 632 C C . GLU A 1 75 ? -1.839 2.238 16.442 1.00 85.56 75 GLU A C 1
ATOM 634 O O . GLU A 1 75 ? -1.915 2.931 15.420 1.00 85.56 75 GLU A O 1
ATOM 639 N N . ASP A 1 76 ? -0.657 1.912 16.981 1.00 88.25 76 ASP A N 1
ATOM 640 C CA . ASP A 1 76 ? 0.641 2.324 16.420 1.00 88.25 76 ASP A CA 1
ATOM 641 C C . ASP A 1 76 ? 0.940 1.632 15.084 1.00 88.25 76 ASP A C 1
ATOM 643 O O . ASP A 1 76 ? 1.416 2.269 14.135 1.00 88.25 76 ASP A O 1
ATOM 647 N N . GLN A 1 77 ? 0.622 0.339 14.981 1.00 84.75 77 GLN A N 1
ATOM 648 C CA . GLN A 1 77 ? 0.764 -0.429 13.744 1.00 84.75 77 GLN A CA 1
ATOM 649 C C . GLN A 1 77 ? -0.139 0.145 12.644 1.00 84.75 77 GLN A C 1
ATOM 651 O O . GLN A 1 77 ? 0.323 0.393 11.528 1.00 84.75 77 GLN A O 1
ATOM 656 N N . LEU A 1 78 ? -1.401 0.459 12.964 1.00 89.19 78 LEU A N 1
ATOM 657 C CA . LEU A 1 78 ? -2.337 1.070 12.019 1.00 89.19 78 LEU A CA 1
ATOM 658 C C . LEU A 1 78 ? -1.852 2.451 11.560 1.00 89.19 78 LEU A C 1
ATOM 660 O O . LEU A 1 78 ? -1.912 2.769 10.371 1.00 89.19 78 LEU A O 1
ATOM 664 N N . LYS A 1 79 ? -1.342 3.276 12.480 1.00 93.19 79 LYS A N 1
ATOM 665 C CA . LYS A 1 79 ? -0.759 4.583 12.148 1.00 93.19 79 LYS A CA 1
ATOM 666 C C . LYS A 1 79 ? 0.436 4.441 11.204 1.00 93.19 79 LYS A C 1
ATOM 668 O O . LYS A 1 79 ? 0.532 5.178 10.221 1.00 93.19 79 LYS A O 1
ATOM 673 N N . THR A 1 80 ? 1.318 3.481 11.472 1.00 93.25 80 THR A N 1
ATOM 674 C CA . THR A 1 80 ? 2.475 3.182 10.616 1.00 93.25 80 THR A CA 1
ATOM 675 C C . THR A 1 80 ? 2.030 2.760 9.217 1.00 93.25 80 THR A C 1
ATOM 677 O O . THR A 1 80 ? 2.559 3.263 8.223 1.00 93.25 80 THR A O 1
ATOM 680 N N . LEU A 1 81 ? 0.992 1.928 9.108 1.00 92.00 81 LEU A N 1
ATOM 681 C CA . LEU A 1 81 ? 0.445 1.528 7.813 1.00 92.00 81 LEU A CA 1
ATOM 682 C C . LEU A 1 81 ? -0.234 2.660 7.052 1.00 92.00 81 LEU A C 1
ATOM 684 O O . LEU A 1 81 ? -0.033 2.756 5.843 1.00 92.00 81 LEU A O 1
ATOM 688 N N . LYS A 1 82 ? -0.956 3.552 7.736 1.00 94.25 82 LYS A N 1
ATOM 689 C CA . LYS A 1 82 ? -1.528 4.759 7.119 1.00 94.25 82 LYS A CA 1
ATOM 690 C C . LYS A 1 82 ? -0.439 5.675 6.560 1.00 94.25 82 LYS A C 1
ATOM 692 O O . LYS A 1 82 ? -0.552 6.145 5.432 1.00 94.25 82 LYS A O 1
ATOM 697 N N . ASN A 1 83 ? 0.653 5.869 7.299 1.00 95.31 83 ASN A N 1
ATOM 698 C CA . ASN A 1 83 ? 1.810 6.610 6.792 1.00 95.31 83 ASN A CA 1
ATOM 699 C C . ASN A 1 83 ? 2.440 5.913 5.581 1.00 95.31 83 ASN A C 1
ATOM 701 O O . ASN A 1 83 ? 2.734 6.562 4.580 1.00 95.31 83 ASN A O 1
ATOM 705 N N . THR A 1 84 ? 2.592 4.591 5.648 1.00 93.94 84 THR A N 1
ATOM 706 C CA . THR A 1 84 ? 3.128 3.783 4.545 1.00 93.94 84 THR A CA 1
ATOM 707 C C . THR A 1 84 ? 2.245 3.883 3.299 1.00 93.94 84 THR A C 1
ATOM 709 O O . THR A 1 84 ? 2.763 4.042 2.201 1.00 93.94 84 THR A O 1
ATOM 712 N N . SER A 1 85 ? 0.918 3.898 3.452 1.00 95.12 85 SER A N 1
ATOM 713 C CA . SER A 1 85 ? -0.026 4.123 2.349 1.00 95.12 85 SER A CA 1
ATOM 714 C C . SER A 1 85 ? 0.214 5.457 1.644 1.00 95.12 85 SER A C 1
ATOM 716 O O . SER A 1 85 ? 0.181 5.510 0.417 1.00 95.12 85 SER A O 1
ATOM 718 N N . ASN A 1 86 ? 0.492 6.528 2.393 1.00 95.62 86 ASN A N 1
ATOM 719 C CA . ASN A 1 86 ? 0.809 7.830 1.800 1.00 95.62 86 ASN A CA 1
ATOM 720 C C . ASN A 1 86 ? 2.132 7.786 1.021 1.00 95.62 86 ASN A C 1
ATOM 722 O O . ASN A 1 86 ? 2.232 8.364 -0.058 1.00 95.62 86 ASN A O 1
ATOM 726 N N . ILE A 1 87 ? 3.136 7.072 1.543 1.00 95.44 87 ILE A N 1
ATOM 727 C CA . ILE A 1 87 ? 4.425 6.878 0.865 1.00 95.44 87 ILE A CA 1
ATOM 728 C C . ILE A 1 87 ? 4.236 6.090 -0.439 1.00 95.44 87 ILE A C 1
ATOM 730 O O . ILE A 1 87 ? 4.761 6.498 -1.472 1.00 95.44 87 ILE A O 1
ATOM 734 N N . ILE A 1 88 ? 3.459 5.000 -0.412 1.00 94.69 88 ILE A N 1
ATOM 735 C CA . ILE A 1 88 ? 3.130 4.205 -1.604 1.00 94.69 88 ILE A CA 1
ATOM 736 C C . ILE A 1 88 ? 2.432 5.089 -2.644 1.00 94.69 88 ILE A C 1
ATOM 738 O O . ILE A 1 88 ? 2.856 5.120 -3.794 1.00 94.69 88 ILE A O 1
ATOM 742 N N . GLN A 1 89 ? 1.419 5.867 -2.248 1.00 94.88 89 GLN A N 1
ATOM 743 C CA . GLN A 1 89 ? 0.712 6.769 -3.165 1.00 94.88 89 GLN A CA 1
ATOM 744 C C . GLN A 1 89 ? 1.636 7.820 -3.791 1.00 94.88 89 GLN A C 1
ATOM 746 O O . GLN A 1 89 ? 1.551 8.062 -4.992 1.00 94.88 89 GLN A O 1
ATOM 751 N N . ALA A 1 90 ? 2.562 8.391 -3.017 1.00 96.19 90 ALA A N 1
ATOM 752 C CA . ALA A 1 90 ? 3.529 9.366 -3.523 1.00 96.19 90 ALA A CA 1
ATOM 753 C C . ALA A 1 90 ? 4.500 8.781 -4.565 1.00 96.19 90 ALA A C 1
ATOM 755 O O . ALA A 1 90 ? 5.097 9.526 -5.337 1.00 96.19 90 ALA A O 1
ATOM 756 N N . LYS A 1 91 ? 4.667 7.453 -4.605 1.00 96.88 91 LYS A N 1
ATOM 757 C CA . LYS A 1 91 ? 5.501 6.760 -5.594 1.00 96.88 91 LYS A CA 1
ATOM 758 C C . LYS A 1 91 ? 4.786 6.441 -6.906 1.00 96.88 91 LYS A C 1
ATOM 760 O O . LYS A 1 91 ? 5.428 5.918 -7.813 1.00 96.88 91 LYS A O 1
ATOM 765 N N . ARG A 1 92 ? 3.507 6.803 -7.055 1.00 97.12 92 ARG A N 1
ATOM 766 C CA . ARG A 1 92 ? 2.777 6.623 -8.317 1.00 97.12 92 ARG A CA 1
ATOM 767 C C . ARG A 1 92 ? 3.436 7.374 -9.480 1.00 97.12 92 ARG A C 1
ATOM 769 O O . ARG A 1 92 ? 3.637 6.774 -10.528 1.00 97.12 92 ARG A O 1
ATOM 776 N N . ASP A 1 93 ? 3.866 8.614 -9.259 1.00 96.88 93 ASP A N 1
ATOM 777 C CA . ASP A 1 93 ? 4.527 9.421 -10.294 1.00 96.88 93 ASP A CA 1
ATOM 778 C C . ASP A 1 93 ? 5.848 8.787 -10.772 1.00 96.88 93 ASP A C 1
ATOM 780 O O . ASP A 1 93 ? 6.214 8.881 -11.945 1.00 96.88 93 ASP A O 1
ATOM 784 N N . ASP A 1 94 ? 6.582 8.113 -9.879 1.00 97.62 94 ASP A N 1
ATOM 785 C CA . ASP A 1 94 ? 7.805 7.391 -10.249 1.00 97.62 94 ASP A CA 1
ATOM 786 C C . ASP A 1 94 ? 7.487 6.196 -11.165 1.00 97.62 94 ASP A C 1
ATOM 788 O O . ASP A 1 94 ? 8.222 5.958 -12.125 1.00 97.62 94 ASP A O 1
ATOM 792 N N . LEU A 1 95 ? 6.387 5.477 -10.905 1.00 98.12 95 LEU A N 1
ATOM 793 C CA . LEU A 1 95 ? 5.923 4.382 -11.761 1.00 98.12 95 LEU A CA 1
ATOM 794 C C . LEU A 1 95 ? 5.477 4.892 -13.135 1.00 98.12 95 LEU A C 1
ATOM 796 O O . LEU A 1 95 ? 5.891 4.328 -14.144 1.00 98.12 95 LEU A O 1
ATOM 800 N N . ASP A 1 96 ? 4.719 5.988 -13.188 1.00 97.88 96 ASP A N 1
ATOM 801 C CA . ASP A 1 96 ? 4.268 6.578 -14.454 1.00 97.88 96 ASP A CA 1
ATOM 802 C C . ASP A 1 96 ? 5.473 7.005 -15.325 1.00 97.88 96 ASP A C 1
ATOM 804 O O . ASP A 1 96 ? 5.498 6.784 -16.537 1.00 97.88 96 ASP A O 1
ATOM 808 N N . ASN A 1 97 ? 6.541 7.534 -14.713 1.00 97.88 97 ASN A N 1
ATOM 809 C CA . ASN A 1 97 ? 7.792 7.834 -15.421 1.00 97.88 97 ASN A CA 1
ATOM 810 C C . ASN A 1 97 ? 8.489 6.573 -15.970 1.00 97.88 97 ASN A C 1
ATOM 812 O O . ASN A 1 97 ? 9.060 6.610 -17.062 1.00 97.88 97 ASN A O 1
ATOM 816 N N . ILE A 1 98 ? 8.465 5.462 -15.227 1.00 98.31 98 ILE A N 1
ATOM 817 C CA . ILE A 1 98 ? 9.006 4.172 -15.687 1.00 98.31 98 ILE A CA 1
ATOM 818 C C . ILE A 1 98 ? 8.173 3.629 -16.852 1.00 98.31 98 ILE A C 1
ATOM 820 O O . ILE A 1 98 ? 8.747 3.132 -17.818 1.00 98.31 98 ILE A O 1
ATOM 824 N N . GLU A 1 99 ? 6.847 3.762 -16.799 1.00 98.00 99 GLU A N 1
ATOM 825 C CA . GLU A 1 99 ? 5.943 3.371 -17.885 1.00 98.00 99 GLU A CA 1
ATOM 826 C C . GLU A 1 99 ? 6.222 4.161 -19.170 1.00 98.00 99 GLU A C 1
ATOM 828 O O . GLU A 1 99 ? 6.320 3.563 -20.242 1.00 98.00 99 GLU A O 1
ATOM 833 N N . ILE A 1 100 ? 6.460 5.473 -19.064 1.00 98.06 100 ILE A N 1
ATOM 834 C CA . ILE A 1 100 ? 6.848 6.317 -20.205 1.00 98.06 100 ILE A CA 1
ATOM 835 C C . ILE A 1 100 ? 8.181 5.855 -20.810 1.00 98.06 100 ILE A C 1
ATOM 837 O O . ILE A 1 100 ? 8.280 5.688 -22.026 1.00 98.06 100 ILE A O 1
ATOM 841 N N . LEU A 1 101 ? 9.208 5.623 -19.984 1.00 97.94 101 LEU A N 1
ATOM 842 C CA . LEU A 1 101 ? 10.505 5.123 -20.462 1.00 97.94 101 LEU A CA 1
ATOM 843 C C . LEU A 1 101 ? 10.380 3.722 -21.082 1.00 97.94 101 LEU A C 1
ATOM 845 O O . LEU A 1 101 ? 11.027 3.431 -22.086 1.00 97.94 101 LEU A O 1
ATOM 849 N N . GLY A 1 102 ? 9.529 2.866 -20.513 1.00 97.44 102 GLY A N 1
ATOM 850 C CA . GLY A 1 102 ? 9.209 1.548 -21.058 1.00 97.44 102 GLY A CA 1
ATOM 851 C C . GLY A 1 102 ? 8.570 1.635 -22.444 1.00 97.44 102 GLY A C 1
ATOM 852 O O . GLY A 1 102 ? 9.015 0.954 -23.363 1.00 97.44 102 GLY A O 1
ATOM 853 N N . ALA A 1 103 ? 7.602 2.535 -22.630 1.00 97.44 103 ALA A N 1
ATOM 854 C CA . ALA A 1 103 ? 6.981 2.777 -23.931 1.00 97.44 103 ALA A CA 1
ATOM 855 C C . ALA A 1 103 ? 7.993 3.290 -24.972 1.00 97.44 103 ALA A C 1
ATOM 857 O O . ALA A 1 103 ? 7.959 2.865 -26.125 1.00 97.44 103 ALA A O 1
ATOM 858 N N . GLN A 1 104 ? 8.939 4.147 -24.568 1.00 97.44 104 GLN A N 1
ATOM 859 C CA . GLN A 1 104 ? 10.019 4.610 -25.450 1.00 97.44 104 GLN A CA 1
ATOM 860 C C . GLN A 1 104 ? 10.962 3.473 -25.870 1.00 97.44 104 GLN A C 1
ATOM 862 O O . GLN A 1 104 ? 11.403 3.439 -27.019 1.00 97.44 104 GLN A O 1
ATOM 867 N N . LEU A 1 105 ? 11.274 2.534 -24.967 1.00 97.25 105 LEU A N 1
ATOM 868 C CA . LEU A 1 105 ? 12.057 1.341 -25.308 1.00 97.25 105 LEU A CA 1
ATOM 869 C C . LEU A 1 105 ? 11.318 0.476 -26.339 1.00 97.25 105 LEU A C 1
ATOM 871 O O . LEU A 1 105 ? 11.924 0.056 -27.326 1.00 97.25 105 LEU A O 1
ATOM 875 N N . GLU A 1 106 ? 10.017 0.251 -26.143 1.00 95.88 106 GLU A N 1
ATOM 876 C CA . GLU A 1 106 ? 9.179 -0.513 -27.074 1.00 95.88 106 GLU A CA 1
ATOM 877 C C . GLU A 1 106 ? 9.083 0.158 -28.452 1.00 95.88 106 GLU A C 1
ATOM 879 O O . GLU A 1 106 ? 9.269 -0.511 -29.471 1.00 95.88 106 GLU A O 1
ATOM 884 N N . GLU A 1 107 ? 8.874 1.478 -28.501 1.00 96.50 107 GLU A N 1
ATOM 885 C CA . GLU A 1 107 ? 8.838 2.259 -29.747 1.00 96.50 107 GLU A CA 1
ATOM 886 C C . GLU A 1 107 ? 10.179 2.194 -30.498 1.00 96.50 107 GLU A C 1
ATOM 888 O O . GLU A 1 107 ? 10.214 2.070 -31.724 1.00 96.50 107 GLU A O 1
ATOM 893 N N . ALA A 1 108 ? 11.296 2.184 -29.764 1.00 95.69 108 ALA A N 1
ATOM 894 C CA . ALA A 1 108 ? 12.636 1.994 -30.314 1.00 95.69 108 ALA A CA 1
ATOM 895 C C . ALA A 1 108 ? 12.965 0.526 -30.674 1.00 95.69 108 ALA A C 1
ATOM 897 O O . ALA A 1 108 ? 14.076 0.243 -31.138 1.00 95.69 108 ALA A O 1
ATOM 898 N N . MET A 1 109 ? 12.021 -0.408 -30.483 1.00 95.69 109 MET A N 1
ATOM 899 C CA . MET A 1 109 ? 12.183 -1.859 -30.658 1.00 95.69 109 MET A CA 1
ATOM 900 C C . MET A 1 109 ? 13.326 -2.452 -29.814 1.00 95.69 109 MET A C 1
ATOM 902 O O . MET A 1 109 ? 14.020 -3.382 -30.233 1.00 95.69 109 MET A O 1
ATOM 906 N N . ILE A 1 110 ? 13.533 -1.908 -28.615 1.00 95.44 110 ILE A N 1
ATOM 907 C CA . ILE A 1 110 ? 14.505 -2.388 -27.634 1.00 95.44 110 ILE A CA 1
ATOM 908 C C . ILE A 1 110 ? 13.789 -3.331 -26.666 1.00 95.44 110 ILE A C 1
ATOM 910 O O . ILE A 1 110 ? 13.053 -2.894 -25.788 1.00 95.44 110 ILE A O 1
ATOM 914 N N . LEU A 1 111 ? 14.013 -4.635 -26.827 1.00 91.12 111 LEU A N 1
ATOM 915 C CA . LEU A 1 111 ? 13.348 -5.669 -26.022 1.00 91.12 111 LEU A CA 1
ATOM 916 C C . LEU A 1 111 ? 14.204 -6.168 -24.853 1.00 91.12 111 LEU A C 1
ATOM 918 O O . LEU A 1 111 ? 13.688 -6.771 -23.916 1.00 91.12 111 LEU A O 1
ATOM 922 N N . ASP A 1 112 ? 15.514 -5.944 -24.919 1.00 93.19 112 ASP A N 1
ATOM 923 C CA . ASP A 1 112 ? 16.484 -6.393 -23.933 1.00 93.19 112 ASP A CA 1
ATOM 924 C C . ASP A 1 112 ? 17.152 -5.202 -23.240 1.00 93.19 112 ASP A C 1
ATOM 926 O O . ASP A 1 112 ? 17.514 -4.199 -23.866 1.00 93.19 112 ASP A O 1
ATOM 930 N N . ASN A 1 113 ? 17.363 -5.326 -21.932 1.00 96.19 113 ASN A N 1
ATOM 931 C CA . ASN A 1 113 ? 18.103 -4.342 -21.163 1.00 96.19 113 ASN A CA 1
ATOM 932 C C . ASN A 1 113 ? 19.150 -5.032 -20.286 1.00 96.19 113 ASN A C 1
ATOM 934 O O . ASN A 1 113 ? 18.834 -5.654 -19.282 1.00 96.19 113 ASN A O 1
ATOM 938 N N . LYS A 1 114 ? 20.428 -4.895 -20.648 1.00 96.56 114 LYS A N 1
ATOM 939 C CA . LYS A 1 114 ? 21.552 -5.495 -19.908 1.00 96.56 114 LYS A CA 1
ATOM 940 C C . LYS A 1 114 ? 21.788 -4.895 -18.511 1.00 96.56 114 LYS A C 1
ATOM 942 O O . LYS A 1 114 ? 22.605 -5.426 -17.765 1.00 96.56 114 LYS A O 1
ATOM 947 N N . TYR A 1 115 ? 21.126 -3.786 -18.170 1.00 98.19 115 TYR A N 1
ATOM 948 C CA . TYR A 1 115 ? 21.318 -3.057 -16.910 1.00 98.19 115 TYR A CA 1
ATOM 949 C C . TYR A 1 115 ? 20.229 -3.330 -15.859 1.00 98.19 115 TYR A C 1
ATOM 951 O O . TYR A 1 115 ? 20.352 -2.876 -14.719 1.00 98.19 115 TYR A O 1
ATOM 959 N N . THR A 1 116 ? 19.153 -4.032 -16.219 1.00 97.88 116 THR A N 1
ATOM 960 C CA . THR A 1 116 ? 18.079 -4.394 -15.288 1.00 97.88 116 THR A CA 1
ATOM 961 C C . THR A 1 116 ? 17.354 -5.649 -15.752 1.00 97.88 116 THR A C 1
ATOM 963 O O . THR A 1 116 ? 17.167 -5.866 -16.945 1.00 97.88 116 THR A O 1
ATOM 966 N N . GLU A 1 117 ? 16.905 -6.454 -14.800 1.00 96.62 117 GLU A N 1
ATOM 967 C CA . GLU A 1 117 ? 16.013 -7.590 -15.046 1.00 96.62 117 GLU A CA 1
ATOM 968 C C . GLU A 1 117 ? 14.529 -7.231 -14.855 1.00 96.62 117 GLU A C 1
ATOM 970 O O . GLU A 1 117 ? 13.648 -8.065 -15.065 1.00 96.62 117 GLU A O 1
ATOM 975 N N . HIS A 1 118 ? 14.226 -5.991 -14.458 1.00 97.50 118 HIS A N 1
ATOM 976 C CA . HIS A 1 118 ? 12.873 -5.571 -14.114 1.00 97.50 118 HIS A CA 1
ATOM 977 C C . HIS A 1 118 ? 12.134 -4.987 -15.321 1.00 97.50 118 HIS A C 1
ATOM 979 O O . HIS A 1 118 ? 12.526 -3.965 -15.891 1.00 97.50 118 HIS A O 1
ATOM 985 N N . SER A 1 119 ? 11.010 -5.606 -15.683 1.00 96.69 119 SER A N 1
ATOM 986 C CA . SER A 1 119 ? 10.101 -5.088 -16.708 1.00 96.69 119 SER A CA 1
ATOM 987 C C . SER A 1 119 ? 9.042 -4.155 -16.118 1.00 96.69 119 SER A C 1
ATOM 989 O O . SER A 1 119 ? 8.622 -4.326 -14.971 1.00 96.69 119 SER A O 1
ATOM 991 N N . THR A 1 120 ? 8.564 -3.208 -16.929 1.00 96.81 120 THR A N 1
ATOM 992 C CA . THR A 1 120 ? 7.551 -2.215 -16.545 1.00 96.81 120 THR A CA 1
ATOM 993 C C . THR A 1 120 ? 6.308 -2.890 -15.981 1.00 96.81 120 THR A C 1
ATOM 995 O O . THR A 1 120 ? 5.852 -2.563 -14.890 1.00 96.81 120 THR A O 1
ATOM 998 N N . VAL A 1 121 ? 5.809 -3.904 -16.695 1.00 96.38 121 VAL A N 1
ATOM 999 C CA . VAL A 1 121 ? 4.619 -4.671 -16.309 1.00 96.38 121 VAL A CA 1
ATOM 1000 C C . VAL A 1 121 ? 4.818 -5.363 -14.958 1.00 96.38 121 VAL A C 1
ATOM 1002 O O . VAL A 1 121 ? 3.920 -5.350 -14.120 1.00 96.38 121 VAL A O 1
ATOM 1005 N N . CYS A 1 122 ? 6.000 -5.940 -14.721 1.00 97.12 122 CYS A N 1
ATOM 1006 C CA . CYS A 1 122 ? 6.302 -6.620 -13.464 1.00 97.12 122 CYS A CA 1
ATOM 1007 C C . CYS A 1 122 ? 6.349 -5.632 -12.289 1.00 97.12 122 CYS A C 1
ATOM 1009 O O . CYS A 1 122 ? 5.773 -5.906 -11.238 1.00 97.12 122 CYS A O 1
ATOM 1011 N N . LEU A 1 123 ? 6.976 -4.466 -12.472 1.00 98.19 123 LEU A N 1
ATOM 1012 C CA . LEU A 1 123 ? 7.040 -3.424 -11.442 1.00 98.19 123 LEU A CA 1
ATOM 1013 C C . LEU A 1 123 ? 5.661 -2.845 -11.116 1.00 98.19 123 LEU A C 1
ATOM 1015 O O . LEU A 1 123 ? 5.334 -2.698 -9.939 1.00 98.19 123 LEU A O 1
ATOM 1019 N N . ALA A 1 124 ? 4.837 -2.579 -12.133 1.00 98.06 124 ALA A N 1
ATOM 1020 C CA . ALA A 1 124 ? 3.463 -2.122 -11.943 1.00 98.06 124 ALA A CA 1
ATOM 1021 C C . ALA A 1 124 ? 2.641 -3.149 -11.147 1.00 98.06 124 ALA A C 1
ATOM 1023 O O . ALA A 1 124 ? 1.998 -2.807 -10.155 1.00 98.06 124 ALA A O 1
ATOM 1024 N N . GLN A 1 125 ? 2.746 -4.433 -11.506 1.00 97.62 125 GLN A N 1
ATOM 1025 C CA . GLN A 1 125 ? 2.071 -5.507 -10.783 1.00 97.62 125 GLN A CA 1
ATOM 1026 C C . GLN A 1 125 ? 2.543 -5.614 -9.324 1.00 97.62 125 GLN A C 1
ATOM 1028 O O . GLN A 1 125 ? 1.715 -5.773 -8.426 1.00 97.62 125 GLN A O 1
ATOM 1033 N N . GLN A 1 126 ? 3.852 -5.536 -9.064 1.00 97.31 126 GLN A N 1
ATOM 1034 C CA . GLN A 1 126 ? 4.388 -5.574 -7.698 1.00 97.31 126 GLN A CA 1
ATOM 1035 C C . GLN A 1 126 ? 3.905 -4.377 -6.865 1.00 97.31 126 GLN A C 1
ATOM 1037 O O . GLN A 1 126 ? 3.546 -4.548 -5.699 1.00 97.31 126 GLN A O 1
ATOM 1042 N N . PHE A 1 127 ? 3.843 -3.184 -7.460 1.00 98.19 127 PHE A N 1
ATOM 1043 C CA . PHE A 1 127 ? 3.324 -1.983 -6.805 1.00 98.19 127 PHE A CA 1
ATOM 1044 C C . PHE A 1 127 ? 1.841 -2.124 -6.432 1.00 98.19 127 PHE A C 1
ATOM 1046 O O . PHE A 1 127 ? 1.463 -1.861 -5.288 1.00 98.19 127 PHE A O 1
ATOM 1053 N N . ASP A 1 128 ? 1.010 -2.620 -7.352 1.00 95.88 128 ASP A N 1
ATOM 1054 C CA . ASP A 1 128 ? -0.408 -2.874 -7.085 1.00 95.88 128 ASP A CA 1
ATOM 1055 C C . ASP A 1 128 ? -0.601 -3.925 -5.985 1.00 95.88 128 ASP A C 1
ATOM 1057 O O . ASP A 1 128 ? -1.435 -3.753 -5.091 1.00 95.88 128 ASP A O 1
ATOM 1061 N N . GLN A 1 129 ? 0.192 -5.000 -6.007 1.00 93.38 129 GLN A N 1
ATOM 1062 C CA . GLN A 1 129 ? 0.171 -6.033 -4.969 1.00 93.38 129 GLN A CA 1
ATOM 1063 C C . GLN A 1 129 ? 0.554 -5.473 -3.596 1.00 93.38 129 GLN A C 1
ATOM 1065 O O . GLN A 1 129 ? -0.107 -5.790 -2.604 1.00 93.38 129 GLN A O 1
ATOM 1070 N N . LEU A 1 130 ? 1.580 -4.621 -3.530 1.00 94.50 130 LEU A N 1
ATOM 1071 C CA . LEU A 1 130 ? 2.005 -3.963 -2.296 1.00 94.50 130 LEU A CA 1
ATOM 1072 C C . LEU A 1 130 ? 0.906 -3.043 -1.744 1.00 94.50 130 LEU A C 1
ATOM 1074 O O . LEU A 1 130 ? 0.595 -3.092 -0.553 1.00 94.50 130 LEU A O 1
ATOM 1078 N N . ASN A 1 131 ? 0.268 -2.253 -2.610 1.00 93.12 131 ASN A N 1
ATOM 1079 C CA . ASN A 1 131 ? -0.832 -1.373 -2.222 1.00 93.12 131 ASN A CA 1
ATOM 1080 C C . ASN A 1 131 ? -2.041 -2.172 -1.696 1.00 93.12 131 ASN A C 1
ATOM 1082 O O . ASN A 1 131 ? -2.584 -1.872 -0.631 1.00 93.12 131 ASN A O 1
ATOM 1086 N N . GLN A 1 132 ? -2.421 -3.254 -2.384 1.00 89.88 132 GLN A N 1
ATOM 1087 C CA . GLN A 1 132 ? -3.494 -4.147 -1.932 1.00 89.88 132 GLN A CA 1
ATOM 1088 C C . GLN A 1 132 ? -3.174 -4.814 -0.591 1.00 89.88 132 GLN A C 1
ATOM 1090 O O . GLN A 1 132 ? -4.055 -4.931 0.264 1.00 89.88 132 GLN A O 1
ATOM 1095 N N . LEU A 1 133 ? -1.927 -5.249 -0.392 1.00 85.12 133 LEU A N 1
ATOM 1096 C CA . LEU A 1 133 ? -1.474 -5.806 0.879 1.00 85.12 133 LEU A CA 1
ATOM 1097 C C . LEU A 1 133 ? -1.621 -4.773 2.004 1.00 85.12 133 LEU A C 1
ATOM 1099 O O . LEU A 1 133 ? -2.191 -5.089 3.049 1.00 85.12 133 LEU A O 1
ATOM 1103 N N . ASN A 1 134 ? -1.185 -3.533 1.766 1.00 90.75 134 ASN A N 1
ATOM 1104 C CA . ASN A 1 134 ? -1.287 -2.444 2.733 1.00 90.75 134 ASN A CA 1
ATOM 1105 C C . ASN A 1 134 ? -2.747 -2.177 3.130 1.00 90.75 134 ASN A C 1
ATOM 1107 O O . ASN A 1 134 ? -3.063 -2.159 4.321 1.00 90.75 134 ASN A O 1
ATOM 1111 N N . MET A 1 135 ? -3.651 -2.080 2.150 1.00 86.69 135 MET A N 1
ATOM 1112 C CA . MET A 1 135 ? -5.084 -1.895 2.404 1.00 86.69 135 MET A CA 1
ATOM 1113 C C . MET A 1 135 ? -5.688 -3.035 3.230 1.00 86.69 135 MET A C 1
ATOM 1115 O O . MET A 1 135 ? -6.402 -2.779 4.199 1.00 86.69 135 MET A O 1
ATOM 1119 N N . ARG A 1 136 ? -5.385 -4.296 2.890 1.00 83.06 136 ARG A N 1
ATOM 1120 C CA . ARG A 1 136 ? -5.897 -5.461 3.633 1.00 83.06 136 ARG A CA 1
ATOM 1121 C C . ARG A 1 136 ? -5.4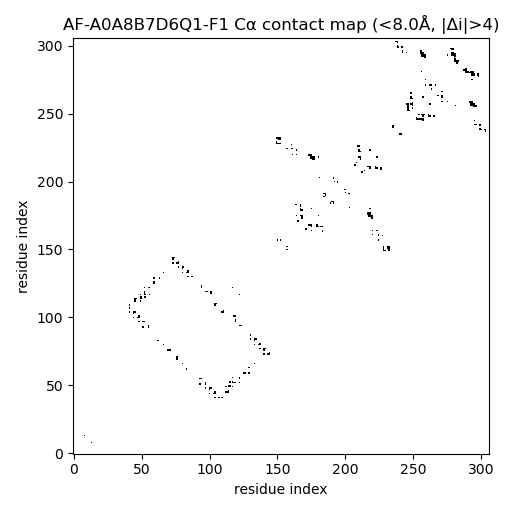06 -5.479 5.076 1.00 83.06 136 ARG A C 1
ATOM 1123 O O . ARG A 1 136 ? -6.179 -5.794 5.975 1.00 83.06 136 ARG A O 1
ATOM 1130 N N . MET A 1 137 ? -4.140 -5.140 5.303 1.00 82.75 137 MET A N 1
ATOM 1131 C CA . MET A 1 137 ? -3.567 -5.082 6.647 1.00 82.75 137 MET A CA 1
ATOM 1132 C C . MET A 1 137 ? -4.178 -3.949 7.478 1.00 82.75 137 MET A C 1
ATOM 1134 O O . MET A 1 137 ? -4.518 -4.180 8.635 1.00 82.75 137 MET A O 1
ATOM 1138 N N . GLN A 1 138 ? -4.403 -2.768 6.888 1.00 84.38 138 GLN A N 1
ATOM 1139 C CA . GLN A 1 138 ? -5.132 -1.685 7.559 1.00 84.38 138 GLN A CA 1
ATOM 1140 C C . GLN A 1 138 ? -6.549 -2.116 7.947 1.00 84.38 138 GLN A C 1
ATOM 1142 O O . GLN A 1 138 ? -6.928 -1.965 9.102 1.00 84.38 138 GLN A O 1
ATOM 1147 N N . GLN A 1 139 ? -7.305 -2.710 7.017 1.00 78.31 139 GLN A N 1
ATOM 1148 C CA . GLN A 1 139 ? -8.658 -3.208 7.291 1.00 78.31 139 GLN A CA 1
ATOM 1149 C C . GLN A 1 139 ? -8.669 -4.274 8.389 1.00 78.31 139 GLN A C 1
ATOM 1151 O O . GLN A 1 139 ? -9.543 -4.268 9.251 1.00 78.31 139 GLN A O 1
ATOM 1156 N N . ASN A 1 140 ? -7.693 -5.185 8.377 1.00 75.50 140 ASN A N 1
ATOM 1157 C CA . ASN A 1 140 ? -7.574 -6.216 9.398 1.00 75.50 140 ASN A CA 1
ATOM 1158 C C . ASN A 1 140 ? -7.312 -5.601 10.782 1.00 75.50 140 ASN A C 1
ATOM 1160 O O . ASN A 1 140 ? -8.015 -5.938 11.732 1.00 75.50 140 ASN A O 1
ATOM 1164 N N . LEU A 1 141 ? -6.372 -4.656 10.884 1.00 79.00 141 LEU A N 1
ATOM 1165 C CA . LEU A 1 141 ? -6.106 -3.937 12.131 1.00 79.00 141 LEU A CA 1
ATOM 1166 C C . LEU A 1 141 ? -7.305 -3.100 12.582 1.00 79.00 141 LEU A C 1
ATOM 1168 O O . LEU A 1 141 ? -7.646 -3.145 13.757 1.00 79.00 141 LEU A O 1
ATOM 1172 N N . ASP A 1 142 ? -7.989 -2.398 11.677 1.00 77.75 142 ASP A N 1
ATOM 1173 C CA . ASP A 1 142 ? -9.215 -1.662 12.003 1.00 77.75 142 ASP A CA 1
ATOM 1174 C C . ASP A 1 142 ? -10.298 -2.605 12.538 1.00 77.75 142 ASP A C 1
ATOM 1176 O O . ASP A 1 142 ? -10.960 -2.278 13.519 1.00 77.75 142 ASP A O 1
ATOM 1180 N N . HIS A 1 143 ? -10.464 -3.796 11.955 1.00 75.31 143 HIS A N 1
ATOM 1181 C CA . HIS A 1 143 ? -11.390 -4.802 12.475 1.00 75.31 143 HIS A CA 1
ATOM 1182 C C . HIS A 1 143 ? -10.962 -5.333 13.847 1.00 75.31 143 HIS A C 1
ATOM 1184 O O . HIS A 1 143 ? -11.819 -5.505 14.709 1.00 75.31 143 HIS A O 1
ATOM 1190 N N . GLN A 1 144 ? -9.667 -5.559 14.088 1.00 72.88 144 GLN A N 1
ATOM 1191 C CA . GLN A 1 144 ? -9.164 -5.981 15.401 1.00 72.88 144 GLN A CA 1
ATOM 1192 C C . GLN A 1 144 ? -9.350 -4.891 16.464 1.00 72.88 144 GLN A C 1
ATOM 1194 O O . GLN A 1 144 ? -9.806 -5.178 17.570 1.00 72.88 144 GLN A O 1
ATOM 1199 N N . ILE A 1 145 ? -9.048 -3.636 16.126 1.00 75.62 145 ILE A N 1
ATOM 1200 C CA . ILE A 1 145 ? -9.255 -2.477 17.000 1.00 75.62 145 ILE A CA 1
ATOM 1201 C C . ILE A 1 145 ? -10.746 -2.293 17.260 1.00 75.62 145 ILE A C 1
ATOM 1203 O O . ILE A 1 145 ? -11.143 -2.092 18.400 1.00 75.62 145 ILE A O 1
ATOM 1207 N N . GLN A 1 146 ? -11.595 -2.411 16.238 1.00 70.56 146 GLN A N 1
ATOM 1208 C CA . GLN A 1 146 ? -13.041 -2.379 16.420 1.00 70.56 146 GLN A CA 1
ATOM 1209 C C . GLN A 1 146 ? -13.530 -3.549 17.259 1.00 70.56 146 GLN A C 1
ATOM 1211 O O . GLN A 1 146 ? -14.406 -3.330 18.071 1.00 70.56 146 GLN A O 1
ATOM 1216 N N . ALA A 1 147 ? -12.990 -4.758 17.122 1.00 62.62 147 ALA A N 1
ATOM 1217 C CA . ALA A 1 147 ? -13.359 -5.874 17.986 1.00 62.62 147 ALA A CA 1
ATOM 1218 C C . ALA A 1 147 ? -12.983 -5.577 19.445 1.00 62.62 147 ALA A C 1
ATOM 1220 O O . ALA A 1 147 ? -13.830 -5.701 20.320 1.00 62.62 147 ALA A O 1
ATOM 1221 N N . LYS A 1 148 ? -11.768 -5.075 19.692 1.00 62.69 148 LYS A N 1
ATOM 1222 C CA . LYS A 1 148 ? -11.280 -4.648 21.015 1.00 62.69 148 LYS A CA 1
ATOM 1223 C C . LYS A 1 148 ? -12.086 -3.476 21.604 1.00 62.69 148 LYS A C 1
ATOM 1225 O O . LYS A 1 148 ? -12.395 -3.463 22.794 1.00 62.69 148 LYS A O 1
ATOM 1230 N N . ASN A 1 149 ? -12.466 -2.500 20.784 1.00 60.84 149 ASN A N 1
ATOM 1231 C CA . ASN A 1 149 ? -13.206 -1.313 21.220 1.00 60.84 149 ASN A CA 1
ATOM 1232 C C . ASN A 1 149 ? -14.703 -1.581 21.355 1.00 60.84 149 ASN A C 1
ATOM 1234 O O . ASN A 1 149 ? -15.309 -1.113 22.311 1.00 60.84 149 ASN A O 1
ATOM 1238 N N . ARG A 1 150 ? -15.285 -2.361 20.433 1.00 52.31 150 ARG A N 1
ATOM 1239 C CA . ARG A 1 150 ? -16.652 -2.872 20.556 1.00 52.31 150 ARG A CA 1
ATOM 1240 C C . ARG A 1 150 ? -16.750 -3.707 21.796 1.00 52.31 150 ARG A C 1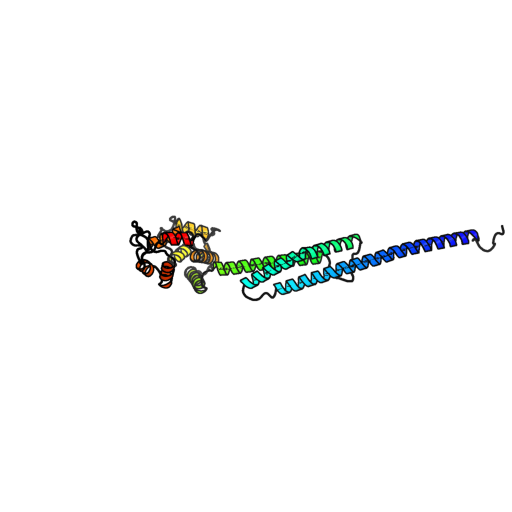
ATOM 1242 O O . ARG A 1 150 ? -17.746 -3.544 22.465 1.00 52.31 150 ARG A O 1
ATOM 1249 N N . THR A 1 151 ? -15.740 -4.523 22.132 1.00 52.25 151 THR A N 1
ATOM 1250 C CA . THR A 1 151 ? -15.823 -5.274 23.375 1.00 52.25 151 THR A CA 1
ATOM 1251 C C . THR A 1 151 ? -16.074 -4.344 24.538 1.00 52.25 151 THR A C 1
ATOM 1253 O O . THR A 1 151 ? -16.987 -4.691 25.245 1.00 52.25 151 THR A O 1
ATOM 1256 N N . GLY A 1 152 ? -15.425 -3.174 24.701 1.00 52.03 152 GLY A N 1
ATOM 1257 C CA . GLY A 1 152 ? -15.814 -2.138 25.695 1.00 52.03 152 GLY A CA 1
ATOM 1258 C C . GLY A 1 152 ? -15.981 -2.625 27.148 1.00 52.03 152 GLY A C 1
ATOM 1259 O O . GLY A 1 152 ? -16.392 -1.890 28.037 1.00 52.03 152 GLY A O 1
ATOM 1260 N N . VAL A 1 153 ? -15.649 -3.885 27.375 1.00 56.69 153 VAL A N 1
ATOM 1261 C CA . VAL A 1 153 ? -16.112 -4.768 28.427 1.00 56.69 153 VAL A CA 1
ATOM 1262 C C . VAL A 1 153 ? -14.871 -5.548 28.802 1.00 56.69 153 VAL A C 1
ATOM 1264 O O . VAL A 1 153 ? -14.157 -6.063 27.935 1.00 56.69 153 VAL A O 1
ATOM 1267 N N . SER A 1 154 ? -14.564 -5.566 30.095 1.00 60.44 154 SER A N 1
ATOM 1268 C CA . SER A 1 154 ? -13.369 -6.226 30.610 1.00 60.44 154 SER A CA 1
ATOM 1269 C C . SER A 1 154 ? -13.332 -7.701 30.193 1.00 60.44 154 SER A C 1
ATOM 1271 O O . SER A 1 154 ? -14.371 -8.342 30.009 1.00 60.44 154 SER A O 1
ATOM 1273 N N . GLU A 1 155 ? -12.130 -8.282 30.091 1.00 63.06 155 GLU A N 1
ATOM 1274 C CA . GLU A 1 155 ? -11.982 -9.728 29.846 1.00 63.06 155 GLU A CA 1
ATOM 1275 C C . GLU A 1 155 ? -12.783 -10.576 30.847 1.00 63.06 155 GLU A C 1
ATOM 1277 O O . GLU A 1 155 ? -13.223 -11.677 30.520 1.00 63.06 155 GLU A O 1
ATOM 1282 N N . GLU A 1 156 ? -12.982 -10.072 32.067 1.00 67.00 156 GLU A N 1
ATOM 1283 C CA . GLU A 1 156 ? -13.778 -10.723 33.107 1.00 67.00 156 GLU A CA 1
ATOM 1284 C C . GLU A 1 156 ? -15.255 -10.814 32.723 1.00 67.00 156 GLU A C 1
ATOM 1286 O O . GLU A 1 156 ? -15.827 -11.899 32.787 1.00 67.00 156 GLU A O 1
ATOM 1291 N N . LYS A 1 157 ? -15.848 -9.723 32.236 1.00 69.44 157 LYS A N 1
ATOM 1292 C CA . LYS A 1 157 ? -17.238 -9.697 31.769 1.00 69.44 157 LYS A CA 1
ATOM 1293 C C . LYS A 1 157 ? -17.439 -10.508 30.483 1.00 69.44 157 LYS A C 1
ATOM 1295 O O . LYS A 1 157 ? -18.427 -11.223 30.354 1.00 69.44 157 LYS A O 1
ATOM 1300 N N . LEU A 1 158 ? -16.470 -10.504 29.564 1.00 72.88 158 LEU A N 1
ATOM 1301 C CA . LEU A 1 158 ? -16.469 -11.404 28.398 1.00 72.88 158 LEU A CA 1
ATOM 1302 C C . LEU A 1 158 ? -16.451 -12.886 28.806 1.00 72.88 158 LEU A C 1
ATOM 1304 O O . LEU A 1 158 ? -17.175 -13.711 28.233 1.00 72.88 158 LEU A O 1
ATOM 1308 N N . LYS A 1 159 ? -15.640 -13.236 29.815 1.00 76.38 159 LYS A N 1
ATOM 1309 C CA . LYS A 1 159 ? -15.638 -14.579 30.415 1.00 76.38 159 LYS A CA 1
ATOM 1310 C C . LYS A 1 159 ? -16.969 -14.886 31.090 1.00 76.38 159 LYS A C 1
ATOM 1312 O O . LYS A 1 159 ? -17.443 -16.012 30.960 1.00 76.38 159 LYS A O 1
ATOM 1317 N N . GLU A 1 160 ? -17.578 -13.910 31.754 1.00 81.31 160 GLU A N 1
ATOM 1318 C CA . GLU A 1 160 ? -18.901 -14.024 32.366 1.00 81.31 160 GLU A CA 1
ATOM 1319 C C . GLU A 1 160 ? -19.968 -14.363 31.316 1.00 81.31 160 GLU A C 1
ATOM 1321 O O . GLU A 1 160 ? -20.645 -15.383 31.440 1.00 81.31 160 GLU A O 1
ATOM 1326 N N . PHE A 1 161 ? -20.041 -13.589 30.226 1.00 82.50 161 PHE A N 1
ATOM 1327 C CA . PHE A 1 161 ? -20.969 -13.832 29.120 1.00 82.50 161 PHE A CA 1
ATOM 1328 C C . PHE A 1 161 ? -20.762 -15.223 28.517 1.00 82.50 161 PHE A C 1
ATOM 1330 O O . PHE A 1 161 ? -21.720 -15.977 28.350 1.00 82.50 161 PHE A O 1
ATOM 1337 N N . THR A 1 162 ? -19.509 -15.606 28.265 1.00 83.19 162 THR A N 1
ATOM 1338 C CA . THR A 1 162 ? -19.168 -16.932 27.727 1.00 83.19 162 THR A CA 1
ATOM 1339 C C . THR A 1 162 ? -19.538 -18.060 28.697 1.00 83.19 162 THR A C 1
ATOM 1341 O O . THR A 1 162 ? -19.993 -19.124 28.277 1.00 83.19 162 THR A O 1
ATOM 1344 N N . SER A 1 163 ? -19.338 -17.852 30.001 1.00 85.06 163 SER A N 1
ATOM 1345 C CA . SER A 1 163 ? -19.682 -18.823 31.043 1.00 85.06 163 SER A CA 1
ATOM 1346 C C . SER A 1 163 ? -21.193 -19.005 31.157 1.00 85.06 163 SER A C 1
ATOM 1348 O O . SER A 1 163 ? -21.659 -20.133 31.305 1.00 85.06 163 SER A O 1
ATOM 1350 N N . MET A 1 164 ? -21.962 -17.920 31.044 1.00 86.19 164 MET A N 1
ATOM 1351 C CA . MET A 1 164 ? -23.422 -17.972 31.033 1.00 86.19 164 MET A CA 1
ATOM 1352 C C . MET A 1 164 ? -23.952 -18.672 29.787 1.00 86.19 164 MET A C 1
ATOM 1354 O O . MET A 1 164 ? -24.767 -19.576 29.927 1.00 86.19 164 MET A O 1
ATOM 1358 N N . PHE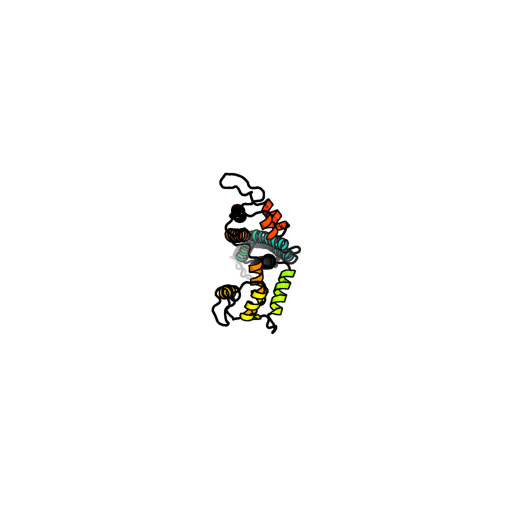 A 1 165 ? -23.424 -18.372 28.597 1.00 86.81 165 PHE A N 1
ATOM 1359 C CA . PHE A 1 165 ? -23.797 -19.096 27.378 1.00 86.81 165 PHE A CA 1
ATOM 1360 C C . PHE A 1 165 ? -23.619 -20.611 27.550 1.00 86.81 165 PHE A C 1
ATOM 1362 O O . PHE A 1 165 ? -24.548 -21.382 27.337 1.00 86.81 165 PHE A O 1
ATOM 1369 N N . LYS A 1 166 ? -22.451 -21.041 28.045 1.00 85.75 166 LYS A N 1
ATOM 1370 C CA . LYS A 1 166 ? -22.154 -22.461 28.304 1.00 85.75 166 LYS A CA 1
ATOM 1371 C C . LYS A 1 166 ? -23.018 -23.093 29.394 1.00 85.75 166 LYS A C 1
ATOM 1373 O O . LYS A 1 166 ? -23.133 -24.313 29.434 1.00 85.75 166 LYS A O 1
ATOM 1378 N N . HIS A 1 167 ? -23.557 -22.299 30.315 1.00 86.81 167 HIS A N 1
ATOM 1379 C CA . HIS A 1 167 ? -24.475 -22.798 31.335 1.00 86.81 167 HIS A CA 1
ATOM 1380 C C . HIS A 1 167 ? -25.835 -23.169 30.731 1.00 86.81 167 HIS A C 1
ATOM 1382 O O . HIS A 1 167 ? -26.448 -24.145 31.166 1.00 86.81 167 HIS A O 1
ATOM 1388 N N . PHE A 1 168 ? -26.288 -22.401 29.736 1.00 86.25 168 PHE A N 1
ATOM 1389 C CA . PHE A 1 168 ? -27.565 -22.622 29.060 1.00 86.25 168 PHE A CA 1
ATOM 1390 C C . PHE A 1 168 ? -27.462 -23.591 27.875 1.00 86.25 168 PHE A C 1
ATOM 1392 O O . PHE A 1 168 ? -28.405 -24.344 27.677 1.00 86.25 168 PHE A O 1
ATOM 1399 N N . ASP A 1 169 ? -26.318 -23.672 27.187 1.00 87.31 169 ASP A N 1
ATOM 1400 C CA . ASP A 1 169 ? -26.032 -24.684 26.152 1.00 87.31 169 ASP A CA 1
ATOM 1401 C C . ASP A 1 169 ? -25.701 -26.041 26.805 1.00 87.31 169 ASP A C 1
ATOM 1403 O O . ASP A 1 169 ? -24.547 -26.487 26.859 1.00 87.31 169 ASP A O 1
ATOM 1407 N N . LYS A 1 170 ? -26.723 -26.686 27.382 1.00 81.19 170 LYS A N 1
ATOM 1408 C CA . LYS A 1 170 ? -26.583 -27.954 28.126 1.00 81.19 170 LYS A CA 1
ATOM 1409 C C . LYS A 1 170 ? -26.053 -29.083 27.250 1.00 81.19 170 LYS A C 1
ATOM 1411 O O . LYS A 1 170 ? -25.259 -29.903 27.720 1.00 81.19 170 LYS A O 1
ATOM 1416 N N . ASP A 1 171 ? -26.464 -29.080 25.989 1.00 83.19 171 ASP A N 1
ATOM 1417 C CA . ASP A 1 171 ? -26.136 -30.110 25.010 1.00 83.19 171 ASP A CA 1
ATOM 1418 C C . ASP A 1 171 ? -24.796 -29.847 24.301 1.00 83.19 171 ASP A C 1
ATOM 1420 O O . ASP A 1 171 ? -24.306 -30.704 23.563 1.00 83.19 171 ASP A O 1
ATOM 1424 N N . ARG A 1 172 ? -24.144 -28.709 24.595 1.00 82.62 172 ARG A N 1
ATOM 1425 C CA . ARG A 1 172 ? -22.843 -28.289 24.041 1.00 82.62 172 ARG A CA 1
ATOM 1426 C C . ARG A 1 172 ? -22.838 -28.265 22.520 1.00 82.62 172 ARG A C 1
ATOM 1428 O O . ARG A 1 172 ? -21.844 -28.629 21.884 1.00 82.62 172 ARG A O 1
ATOM 1435 N N . THR A 1 173 ? -23.959 -27.860 21.946 1.00 82.50 173 THR A N 1
ATOM 1436 C CA . THR A 1 173 ? -24.131 -27.775 20.498 1.00 82.50 173 THR A CA 1
ATOM 1437 C C . THR A 1 173 ? -23.366 -26.586 19.921 1.00 82.50 173 THR A C 1
ATOM 1439 O O . THR A 1 173 ? -23.043 -26.587 18.734 1.00 82.50 173 THR A O 1
ATOM 1442 N N . GLY A 1 174 ? -23.022 -25.599 20.759 1.00 82.75 174 GLY A N 1
ATOM 1443 C CA . GLY A 1 174 ? -22.480 -24.310 20.338 1.00 82.75 174 GLY A CA 1
ATOM 1444 C C . GLY A 1 174 ? -23.560 -23.293 19.959 1.00 82.75 174 GLY A C 1
ATOM 1445 O O . GLY A 1 174 ? -23.217 -22.192 19.518 1.00 82.75 174 GLY A O 1
ATOM 1446 N N . PHE A 1 175 ? -24.832 -23.645 20.155 1.00 86.06 175 PHE A N 1
ATOM 1447 C CA . PHE A 1 175 ? -26.008 -22.852 19.824 1.00 86.06 175 PHE A CA 1
ATOM 1448 C C . PHE A 1 175 ? -26.999 -22.868 20.994 1.00 86.06 175 PHE A C 1
ATOM 1450 O O . PHE A 1 175 ? -27.076 -23.848 21.728 1.00 86.06 175 PHE A O 1
ATOM 1457 N N . LEU A 1 176 ? -27.757 -21.785 21.163 1.00 87.25 176 LEU A N 1
ATOM 1458 C CA . LEU A 1 176 ? -28.898 -21.724 22.075 1.00 87.25 176 LEU A CA 1
ATOM 1459 C C . LEU A 1 176 ? -30.186 -21.689 21.267 1.00 87.25 176 LEU A C 1
ATOM 1461 O O . LEU A 1 176 ? -30.349 -20.826 20.402 1.00 87.25 176 LEU A O 1
ATOM 1465 N N . GLU A 1 177 ? -31.131 -22.565 21.583 1.00 87.88 177 GLU A N 1
ATOM 1466 C CA . GLU A 1 177 ? -32.488 -22.420 21.060 1.00 87.88 177 GLU A CA 1
ATOM 1467 C C . GLU A 1 177 ? -33.129 -21.138 21.612 1.00 87.88 177 GLU A C 1
ATOM 1469 O O . GLU A 1 177 ? -32.778 -20.656 22.693 1.00 87.88 177 GLU A O 1
ATOM 1474 N N . HIS A 1 178 ? -34.121 -20.576 20.914 1.00 86.75 178 HIS A N 1
ATOM 1475 C CA . HIS A 1 178 ? -34.776 -19.331 21.349 1.00 86.75 178 HIS A CA 1
ATOM 1476 C C . HIS A 1 178 ? -35.296 -19.389 22.799 1.00 86.75 178 HIS A C 1
ATOM 1478 O O . HIS A 1 178 ? -35.231 -18.388 23.511 1.00 86.75 178 HIS A O 1
ATOM 1484 N N . GLN A 1 179 ? -35.762 -20.550 23.274 1.00 83.25 179 GLN A N 1
ATOM 1485 C CA . GLN A 1 179 ? -36.202 -20.726 24.668 1.00 83.25 179 GLN A CA 1
ATOM 1486 C C . GLN A 1 179 ? -35.041 -20.668 25.672 1.00 83.25 179 GLN A C 1
ATOM 1488 O O . GLN A 1 179 ? -35.162 -20.074 26.751 1.00 83.25 179 GLN A O 1
ATOM 1493 N N . GLU A 1 180 ? -33.899 -21.249 25.316 1.00 86.25 180 GLU A N 1
ATOM 1494 C CA . GLU A 1 180 ? -32.690 -21.245 26.139 1.00 86.25 180 GLU A CA 1
ATOM 1495 C C . GLU A 1 180 ? -32.063 -19.853 26.169 1.00 86.25 180 GLU A C 1
ATOM 1497 O O . GLU A 1 180 ? -31.704 -19.358 27.238 1.00 86.25 180 GLU A O 1
ATOM 1502 N N . PHE A 1 181 ? -32.035 -19.168 25.024 1.00 86.50 181 PHE A N 1
ATOM 1503 C CA . PHE A 1 181 ? -31.606 -17.778 24.927 1.00 86.50 181 PHE A CA 1
ATOM 1504 C C . PHE A 1 181 ? -32.514 -16.846 25.747 1.00 86.50 181 PHE A C 1
ATOM 1506 O O . PHE A 1 181 ? -32.017 -16.036 26.529 1.00 86.50 181 PHE A O 1
ATOM 1513 N N . LYS A 1 182 ? -33.843 -17.014 25.677 1.00 84.69 182 LYS A N 1
ATOM 1514 C CA . LYS A 1 182 ? -34.802 -16.262 26.509 1.00 84.69 182 LYS A CA 1
ATOM 1515 C C . LYS A 1 182 ? -34.560 -16.470 28.005 1.00 84.69 182 LYS A C 1
ATOM 1517 O O . LYS A 1 182 ? -34.613 -15.520 28.789 1.00 84.69 182 LYS A O 1
ATOM 1522 N N . SER A 1 183 ? -34.282 -17.710 28.400 1.00 83.81 183 SER A N 1
ATOM 1523 C CA . SER A 1 183 ? -33.961 -18.063 29.786 1.00 83.81 183 SER A CA 1
ATOM 1524 C C . SER A 1 183 ? -32.634 -17.446 30.233 1.00 83.81 183 SER A C 1
ATOM 1526 O O . SER A 1 183 ? -32.554 -16.902 31.333 1.00 83.81 183 SER A O 1
ATOM 1528 N N . CYS A 1 184 ? -31.630 -17.450 29.353 1.00 85.31 184 CYS A N 1
ATOM 1529 C CA . CYS A 1 184 ? -30.332 -16.827 29.583 1.00 85.31 184 CYS A CA 1
ATOM 1530 C C . CYS A 1 184 ? -30.460 -15.316 29.834 1.00 85.31 184 CYS A C 1
ATOM 1532 O O . CYS A 1 184 ? -29.940 -14.815 30.832 1.00 85.31 184 CYS A O 1
ATOM 1534 N N . LEU A 1 185 ? -31.237 -14.603 29.008 1.00 82.88 185 LEU A N 1
ATOM 1535 C CA . LEU A 1 185 ? -31.504 -13.173 29.198 1.00 82.88 185 LEU A CA 1
ATOM 1536 C C . LEU A 1 185 ? -32.184 -12.886 30.544 1.00 82.88 185 LEU A C 1
ATOM 1538 O O . LEU A 1 185 ? -31.796 -11.960 31.251 1.00 82.88 185 LEU A O 1
ATOM 1542 N N . ARG A 1 186 ? -33.149 -13.706 30.971 1.00 82.06 186 ARG A N 1
ATOM 1543 C CA . ARG A 1 186 ? -33.765 -13.532 32.299 1.00 82.06 186 ARG A CA 1
ATOM 1544 C C . ARG A 1 186 ? -32.760 -13.711 33.438 1.00 82.06 186 ARG A C 1
ATOM 1546 O O . ARG A 1 186 ? -32.800 -12.954 34.403 1.00 82.06 186 ARG A O 1
ATOM 1553 N N . SER A 1 187 ? -31.844 -14.675 33.331 1.00 79.38 187 SER A N 1
ATOM 1554 C CA . SER A 1 187 ? -30.796 -14.893 34.340 1.00 79.38 187 SER A CA 1
ATOM 1555 C C . SER A 1 187 ? -29.748 -13.782 34.396 1.00 79.38 187 SER A C 1
ATOM 1557 O O . SER A 1 187 ? -29.178 -13.554 35.458 1.00 79.38 187 SER A O 1
ATOM 1559 N N . LEU A 1 188 ? -29.551 -13.060 33.294 1.00 74.56 188 LEU A N 1
ATOM 1560 C CA . LEU A 1 188 ? -28.750 -11.836 33.222 1.00 74.56 188 LEU A CA 1
ATOM 1561 C C . LEU A 1 188 ? -29.466 -10.596 33.794 1.00 74.56 188 LEU A C 1
ATOM 1563 O O . LEU A 1 188 ? -28.875 -9.521 33.843 1.00 74.56 188 LEU A O 1
ATOM 1567 N N . GLY A 1 189 ? -30.725 -10.728 34.231 1.00 68.75 189 GLY A N 1
ATOM 1568 C CA . GLY A 1 189 ? -31.507 -9.637 34.817 1.00 68.75 189 GLY A CA 1
ATOM 1569 C C . GLY A 1 189 ? -32.353 -8.842 33.820 1.00 68.75 189 GLY A C 1
ATOM 1570 O O . GLY A 1 189 ? -32.906 -7.808 34.192 1.00 68.75 189 GLY A O 1
ATOM 1571 N N . TYR A 1 190 ? -32.504 -9.308 32.574 1.00 72.06 190 TYR A N 1
ATOM 1572 C CA . TYR A 1 190 ? -33.430 -8.686 31.625 1.00 72.06 190 TYR A CA 1
ATOM 1573 C C . TYR A 1 190 ? -34.882 -8.993 32.023 1.00 72.06 190 TYR A C 1
ATOM 1575 O O . TYR A 1 190 ? -35.295 -10.155 32.102 1.00 72.06 190 TYR A O 1
ATOM 1583 N N . ASN A 1 191 ? -35.676 -7.942 32.240 1.00 63.34 191 ASN A N 1
ATOM 1584 C CA . ASN A 1 191 ? -37.091 -8.035 32.610 1.00 63.34 191 ASN A CA 1
ATOM 1585 C C . ASN A 1 191 ? -37.971 -8.382 31.401 1.00 63.34 191 ASN A C 1
ATOM 1587 O O . ASN A 1 191 ? -38.764 -7.568 30.946 1.00 63.34 191 ASN A O 1
ATOM 1591 N N . LEU A 1 192 ? -37.844 -9.604 30.885 1.00 68.75 192 LEU A N 1
ATOM 1592 C CA . LEU A 1 192 ? -38.741 -10.113 29.849 1.00 68.75 192 LEU A CA 1
ATOM 1593 C C . LEU A 1 192 ? -40.048 -10.616 30.484 1.00 68.75 192 LEU A C 1
ATOM 1595 O O . LEU A 1 192 ? -39.981 -11.470 31.381 1.00 68.75 192 LEU A O 1
ATOM 1599 N N . PRO A 1 193 ? -41.230 -10.167 30.019 1.00 63.31 193 PRO A N 1
ATOM 1600 C CA . PRO A 1 193 ? -42.510 -10.562 30.595 1.00 63.31 193 PRO A CA 1
ATOM 1601 C C . PRO A 1 193 ? -42.706 -12.087 30.593 1.00 63.31 193 PRO A C 1
ATOM 1603 O O . PRO A 1 193 ? -42.229 -12.823 29.721 1.00 63.31 193 PRO A O 1
ATOM 1606 N N . LEU A 1 194 ? -43.405 -12.589 31.614 1.00 61.22 194 LEU A N 1
ATOM 1607 C CA . LEU A 1 194 ? -43.831 -13.986 31.701 1.00 61.22 194 LEU A CA 1
ATOM 1608 C C . LEU A 1 194 ? -45.015 -14.194 30.753 1.00 61.22 194 LEU A C 1
ATOM 1610 O O . LEU A 1 194 ? -46.167 -14.034 31.141 1.00 61.22 194 LEU A O 1
ATOM 1614 N N . VAL A 1 195 ? -44.713 -14.507 29.497 1.00 64.31 195 VAL A N 1
ATOM 1615 C CA . VAL A 1 195 ? -45.709 -14.890 28.489 1.00 64.31 195 VAL A CA 1
ATOM 1616 C C . VAL A 1 195 ? -45.793 -16.423 28.429 1.00 64.31 195 VAL A C 1
ATOM 1618 O O . VAL A 1 195 ? -44.757 -17.084 28.535 1.00 64.31 195 VAL A O 1
ATOM 1621 N N . GLU A 1 196 ? -47.002 -16.985 28.304 1.00 60.09 196 GLU A N 1
ATOM 1622 C CA . GLU A 1 196 ? -47.228 -18.435 28.151 1.00 60.09 196 GLU A CA 1
ATOM 1623 C C . GLU A 1 196 ? -46.472 -19.007 26.934 1.00 60.09 196 GLU A C 1
ATOM 1625 O O . GLU A 1 196 ? -46.232 -18.304 25.948 1.00 60.09 196 GLU A O 1
ATOM 1630 N N . GLU A 1 197 ? -46.078 -20.285 26.993 1.00 57.19 197 GLU A N 1
ATOM 1631 C CA . GLU A 1 197 ? -45.389 -20.962 25.885 1.00 57.19 197 GLU A CA 1
ATOM 1632 C C . GLU A 1 197 ? -46.225 -20.887 24.595 1.00 57.19 197 GLU A C 1
ATOM 1634 O O . GLU A 1 197 ? -47.351 -21.375 24.534 1.00 57.19 197 GLU A O 1
ATOM 1639 N N . GLY A 1 198 ? -45.667 -20.258 23.556 1.00 58.97 198 GLY A N 1
ATOM 1640 C CA . GLY A 1 198 ? -46.321 -20.081 22.254 1.00 58.97 198 GLY A CA 1
ATOM 1641 C C . GLY A 1 198 ? -47.117 -18.782 22.086 1.00 58.97 198 GLY A C 1
ATOM 1642 O O . GLY A 1 198 ? -47.633 -18.537 20.997 1.00 58.97 198 GLY A O 1
ATOM 1643 N N . ALA A 1 199 ? -47.198 -17.934 23.113 1.00 61.38 199 ALA A N 1
ATOM 1644 C CA . ALA A 1 199 ? -47.793 -16.607 22.999 1.00 61.38 199 ALA A CA 1
ATOM 1645 C C . ALA A 1 199 ? -46.771 -15.548 22.539 1.00 61.38 199 ALA A C 1
ATOM 1647 O O . ALA A 1 199 ? -45.565 -15.651 22.779 1.00 61.38 199 ALA A O 1
ATOM 1648 N N . ASP A 1 200 ? -47.272 -14.524 21.846 1.00 65.25 200 ASP A N 1
ATOM 1649 C CA . ASP A 1 200 ? -46.453 -13.488 21.220 1.00 65.25 200 ASP A CA 1
ATOM 1650 C C . ASP A 1 200 ? -45.776 -12.589 22.262 1.00 65.25 200 ASP A C 1
ATOM 1652 O O . ASP A 1 200 ? -46.435 -11.865 23.006 1.00 65.25 200 ASP A O 1
ATOM 1656 N N . ASP A 1 201 ? -44.443 -12.611 22.275 1.00 75.81 201 ASP A N 1
ATOM 1657 C CA . ASP A 1 201 ? -43.605 -11.721 23.078 1.00 75.81 201 ASP A CA 1
ATOM 1658 C C . ASP A 1 201 ? -42.938 -10.684 22.154 1.00 75.81 201 ASP A C 1
ATOM 1660 O O . ASP A 1 201 ? -41.916 -10.983 21.529 1.00 75.81 201 ASP A O 1
ATOM 1664 N N . PRO A 1 202 ? -43.532 -9.488 21.984 1.00 75.38 202 PRO A N 1
ATOM 1665 C CA . PRO A 1 202 ? -43.037 -8.490 21.037 1.00 75.38 202 PRO A CA 1
ATOM 1666 C C . PRO A 1 202 ? -41.652 -7.946 21.413 1.00 75.38 202 PRO A C 1
ATOM 1668 O O . PRO A 1 202 ? -40.874 -7.599 20.525 1.00 75.38 202 PRO A O 1
ATOM 1671 N N . GLU A 1 203 ? -41.319 -7.908 22.704 1.00 73.00 203 GLU A N 1
ATOM 1672 C CA . GLU A 1 203 ? -40.028 -7.423 23.195 1.00 73.00 203 GLU A CA 1
ATOM 1673 C C . GLU A 1 203 ? -38.925 -8.442 22.903 1.00 73.00 203 GLU A C 1
ATOM 1675 O O . GLU A 1 203 ? -37.895 -8.106 22.315 1.00 73.00 203 GLU A O 1
ATOM 1680 N N . PHE A 1 204 ? -39.191 -9.720 23.183 1.00 82.00 204 PHE A N 1
ATOM 1681 C CA . PHE A 1 204 ? -38.275 -10.796 22.822 1.00 82.00 204 PHE A CA 1
ATOM 1682 C C . PHE A 1 204 ? -38.137 -10.961 21.299 1.00 82.00 204 PHE A C 1
ATOM 1684 O O . PHE A 1 204 ? -37.027 -11.152 20.809 1.00 82.00 204 PHE A O 1
ATOM 1691 N N . LYS A 1 205 ? -39.221 -10.804 20.524 1.00 79.69 205 LYS A N 1
ATOM 1692 C CA . LYS A 1 205 ? -39.160 -10.808 19.048 1.00 79.69 205 LYS A CA 1
ATOM 1693 C C . LYS A 1 205 ? -38.286 -9.684 18.495 1.00 79.69 205 LYS A C 1
ATOM 1695 O O . LYS A 1 205 ? -37.541 -9.912 17.545 1.00 79.69 205 LYS A O 1
ATOM 1700 N N . SER A 1 206 ? -38.348 -8.486 19.079 1.00 78.00 206 SER A N 1
ATOM 1701 C CA . SER A 1 206 ? -37.475 -7.376 18.676 1.00 78.00 206 SER A CA 1
ATOM 1702 C C . SER A 1 206 ? -36.002 -7.682 18.948 1.00 78.00 206 SER A C 1
ATOM 1704 O O . SER A 1 206 ? -35.138 -7.287 18.164 1.00 78.00 206 SER A O 1
ATOM 1706 N N . ILE A 1 207 ? -35.710 -8.381 20.049 1.00 79.94 207 ILE A N 1
ATOM 1707 C CA . ILE A 1 207 ? -34.357 -8.846 20.359 1.00 79.94 207 ILE A CA 1
ATOM 1708 C C . ILE A 1 207 ? -33.928 -9.903 19.336 1.00 79.94 207 ILE A C 1
ATOM 1710 O O . ILE A 1 207 ? -32.870 -9.755 18.735 1.00 79.94 207 ILE A O 1
ATOM 1714 N N . LEU A 1 208 ? -34.766 -10.905 19.059 1.00 81.12 208 LEU A N 1
ATOM 1715 C CA . LEU A 1 208 ? -34.471 -11.945 18.068 1.00 81.12 208 LEU A CA 1
ATOM 1716 C C . LEU A 1 208 ? -34.187 -11.374 16.676 1.00 81.12 208 LEU A C 1
ATOM 1718 O O . LEU A 1 208 ? -33.239 -11.809 16.043 1.00 81.12 208 LEU A O 1
ATOM 1722 N N . PHE A 1 209 ? -34.906 -10.340 16.235 1.00 76.81 209 PHE A N 1
ATOM 1723 C CA . PHE A 1 209 ? -34.627 -9.688 14.948 1.00 76.81 209 PHE A CA 1
ATOM 1724 C C . PHE A 1 209 ? -33.212 -9.087 14.860 1.00 76.81 209 PHE A C 1
ATOM 1726 O O . PHE A 1 209 ? -32.664 -8.918 13.773 1.00 76.81 209 PHE A O 1
ATOM 1733 N N . THR A 1 210 ? -32.619 -8.751 16.006 1.00 70.81 210 THR A N 1
ATOM 1734 C CA . THR A 1 210 ? -31.255 -8.215 16.089 1.00 70.81 210 THR A CA 1
ATOM 1735 C C . THR A 1 210 ? -30.210 -9.326 16.231 1.00 70.81 210 THR A C 1
ATOM 1737 O O . THR A 1 210 ? -29.087 -9.164 15.762 1.00 70.81 210 THR A O 1
ATOM 1740 N N . VAL A 1 211 ? -30.563 -10.431 16.893 1.00 75.06 211 VAL A N 1
ATOM 1741 C CA . VAL A 1 211 ? -29.626 -11.494 17.300 1.00 75.06 211 VAL A CA 1
ATOM 1742 C C . VAL A 1 211 ? -29.593 -12.675 16.327 1.00 75.06 211 VAL A C 1
ATOM 1744 O O . VAL A 1 211 ? -28.530 -13.246 16.130 1.00 75.06 211 VAL A O 1
ATOM 1747 N N . ASP A 1 212 ? -30.720 -12.996 15.694 1.00 75.56 212 ASP A N 1
ATOM 1748 C CA . ASP A 1 212 ? -30.901 -14.074 14.710 1.00 75.56 212 ASP A CA 1
ATOM 1749 C C . ASP A 1 212 ? -31.480 -13.482 13.399 1.00 75.56 212 ASP A C 1
ATOM 1751 O O . ASP A 1 212 ? -32.658 -13.664 13.073 1.00 75.56 212 ASP A O 1
ATOM 1755 N N . PRO A 1 213 ? -30.698 -12.675 12.650 1.00 69.38 213 PRO A N 1
ATOM 1756 C CA . PRO A 1 213 ? -31.153 -12.051 11.401 1.00 69.38 213 PRO A CA 1
ATOM 1757 C C . PRO A 1 213 ? -31.319 -13.055 10.243 1.00 69.38 213 PRO A C 1
ATOM 1759 O O . PRO A 1 213 ? -32.043 -12.789 9.282 1.00 69.38 213 PRO A O 1
ATOM 1762 N N . ASN A 1 214 ? -30.636 -14.197 10.321 1.00 72.12 214 ASN A N 1
ATOM 1763 C CA . ASN A 1 214 ? -30.766 -15.382 9.466 1.00 72.12 214 ASN A CA 1
ATOM 1764 C C . ASN A 1 214 ? -32.066 -16.154 9.726 1.00 72.12 214 ASN A C 1
ATOM 1766 O O . ASN A 1 214 ? -32.503 -16.892 8.840 1.00 72.12 214 ASN A O 1
ATOM 1770 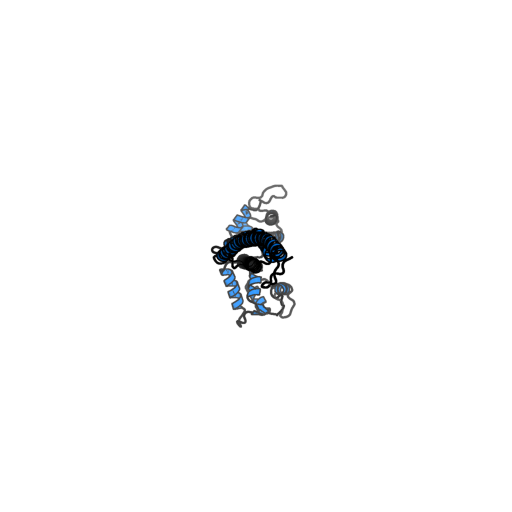N N . ASN A 1 215 ? -32.695 -15.937 10.883 1.00 77.06 215 ASN A N 1
ATOM 1771 C CA . ASN A 1 215 ? -33.912 -16.593 11.341 1.00 77.06 215 ASN A CA 1
ATOM 1772 C C . ASN A 1 215 ? -33.812 -18.120 11.217 1.00 77.06 215 ASN A C 1
ATOM 1774 O O . ASN A 1 215 ? -34.731 -18.781 10.719 1.00 77.06 215 ASN A O 1
ATOM 1778 N N . ASP A 1 216 ? -32.662 -18.666 11.615 1.00 78.00 216 ASP A N 1
ATOM 1779 C CA . ASP A 1 216 ? -32.408 -20.107 11.595 1.00 78.00 216 ASP A CA 1
ATOM 1780 C C . ASP A 1 216 ? -32.901 -20.811 12.870 1.00 78.00 216 ASP A C 1
ATOM 1782 O O . ASP A 1 216 ? -32.876 -22.042 12.948 1.00 78.00 216 ASP A O 1
ATOM 1786 N N . GLY A 1 217 ? -33.463 -20.045 13.813 1.00 82.06 217 GLY A N 1
ATOM 1787 C CA . GLY A 1 217 ? -34.133 -20.563 15.003 1.00 82.06 217 GLY A CA 1
ATOM 1788 C C . GLY A 1 217 ? -33.186 -20.818 16.171 1.00 82.06 217 GLY A C 1
ATOM 1789 O O . GLY A 1 217 ? -33.632 -21.283 17.225 1.00 82.06 217 GLY A O 1
ATOM 1790 N N . VAL A 1 218 ? -31.898 -20.516 16.002 1.00 83.50 218 VAL A N 1
ATOM 1791 C CA . VAL A 1 218 ? -30.857 -20.729 17.002 1.00 83.50 218 VAL A CA 1
ATOM 1792 C C . VAL A 1 218 ? -29.954 -19.501 17.111 1.00 83.50 218 VAL A C 1
ATOM 1794 O O . VAL A 1 218 ? -29.842 -18.697 16.200 1.00 83.50 218 VAL A O 1
ATOM 1797 N N . VAL A 1 219 ? -29.311 -19.326 18.263 1.00 84.62 219 VAL A N 1
ATOM 1798 C CA . VAL A 1 219 ? -28.374 -18.223 18.508 1.00 84.62 219 VAL A CA 1
ATOM 1799 C C . VAL A 1 219 ? -26.991 -18.802 18.762 1.00 84.62 219 VAL A C 1
ATOM 1801 O O . VAL A 1 219 ? -26.777 -19.513 19.746 1.00 84.62 219 VAL A O 1
ATOM 1804 N N . SER A 1 220 ? -26.031 -18.498 17.893 1.00 85.38 220 SER A N 1
ATOM 1805 C CA . SER A 1 220 ? -24.641 -18.919 18.070 1.00 85.38 220 SER A CA 1
ATOM 1806 C C . SER A 1 220 ? -23.937 -18.127 19.175 1.00 85.38 220 SER A C 1
ATOM 1808 O O . SER A 1 220 ? -24.322 -17.009 19.527 1.00 85.38 220 SER A O 1
ATOM 1810 N N . LEU A 1 221 ? -22.828 -18.670 19.692 1.00 80.81 221 LEU A N 1
ATOM 1811 C CA . LEU A 1 221 ? -21.992 -17.962 20.669 1.00 80.81 221 LEU A CA 1
ATOM 1812 C C . LEU A 1 221 ? -21.546 -16.580 20.161 1.00 80.81 221 LEU A C 1
ATOM 1814 O O . LEU A 1 221 ? -21.518 -15.625 20.931 1.00 80.81 221 LEU A O 1
ATOM 1818 N N . ASN A 1 222 ? -21.214 -16.454 18.875 1.00 76.75 222 ASN A N 1
ATOM 1819 C CA . ASN A 1 222 ? -20.755 -15.186 18.307 1.00 76.75 222 ASN A CA 1
ATOM 1820 C C . ASN A 1 222 ? -21.879 -14.142 18.253 1.00 76.75 222 ASN A C 1
ATOM 1822 O O . ASN A 1 222 ? -21.638 -12.985 18.592 1.00 76.75 222 ASN A O 1
ATOM 1826 N N . GLU A 1 223 ? -23.096 -14.542 17.877 1.00 79.56 223 GLU A N 1
ATOM 1827 C CA . GLU A 1 223 ? -24.280 -13.667 17.863 1.00 79.56 223 GLU A CA 1
ATOM 1828 C C . GLU A 1 223 ? -24.680 -13.246 19.277 1.00 79.56 223 GLU A C 1
ATOM 1830 O O . GLU A 1 223 ? -24.907 -12.063 19.536 1.00 79.56 223 GLU A O 1
ATOM 1835 N N . TYR A 1 224 ? -24.663 -14.189 20.222 1.00 83.38 224 TYR A N 1
ATOM 1836 C CA . TYR A 1 224 ? -24.901 -13.915 21.635 1.00 83.38 224 TYR A CA 1
ATOM 1837 C C . TYR A 1 224 ? -23.884 -12.917 22.208 1.00 83.38 224 TYR A C 1
ATOM 1839 O O . TYR A 1 224 ? -24.269 -11.931 22.837 1.00 83.38 224 TYR A O 1
ATOM 1847 N N . ILE A 1 225 ? -22.584 -13.141 21.978 1.00 78.81 225 ILE A N 1
ATOM 1848 C CA . ILE A 1 225 ? -21.526 -12.255 22.477 1.00 78.81 225 ILE A CA 1
ATOM 1849 C C . ILE A 1 225 ? -21.635 -10.875 21.824 1.00 78.81 225 ILE A C 1
ATOM 1851 O O . ILE A 1 225 ? -21.548 -9.874 22.528 1.00 78.81 225 ILE A O 1
ATOM 1855 N N . ALA A 1 226 ? -21.887 -10.797 20.515 1.00 71.75 226 ALA A N 1
ATOM 1856 C CA . ALA A 1 226 ? -22.092 -9.527 19.823 1.00 71.75 226 ALA A CA 1
ATOM 1857 C C . ALA A 1 226 ? -23.294 -8.751 20.387 1.00 71.75 226 ALA A C 1
ATOM 1859 O O . ALA A 1 226 ? -23.203 -7.538 20.577 1.00 71.75 226 ALA A O 1
ATOM 1860 N N . PHE A 1 227 ? -24.389 -9.444 20.710 1.00 77.75 227 PHE A N 1
ATOM 1861 C CA . PHE A 1 227 ? -25.565 -8.842 21.329 1.00 77.75 227 PHE A CA 1
ATOM 1862 C C . PHE A 1 227 ? -25.288 -8.342 22.751 1.00 77.75 227 PHE A C 1
ATOM 1864 O O . PHE A 1 227 ? -25.579 -7.182 23.048 1.00 77.75 227 PHE A O 1
ATOM 1871 N N . MET A 1 228 ? -24.675 -9.172 23.603 1.00 77.75 228 MET A N 1
ATOM 1872 C CA . MET A 1 228 ? -24.298 -8.805 24.977 1.00 77.75 228 MET A CA 1
ATOM 1873 C C . MET A 1 228 ? -23.346 -7.615 25.006 1.00 77.75 228 MET A C 1
ATOM 1875 O O . MET A 1 228 ? -23.555 -6.677 25.766 1.00 77.75 228 MET A O 1
ATOM 1879 N N . ILE A 1 229 ? -22.349 -7.620 24.122 1.00 69.56 229 ILE A N 1
ATOM 1880 C CA . ILE A 1 229 ? -21.441 -6.495 23.936 1.00 69.56 229 ILE A CA 1
ATOM 1881 C C . ILE A 1 229 ? -22.223 -5.258 23.500 1.00 69.56 229 ILE A C 1
ATOM 1883 O O . ILE A 1 229 ? -22.102 -4.220 24.137 1.00 69.56 229 ILE A O 1
ATOM 1887 N N . SER A 1 230 ? -23.061 -5.357 22.461 1.00 66.81 230 SER A N 1
ATOM 1888 C CA . SER A 1 230 ? -23.807 -4.200 21.957 1.00 66.81 230 SER A CA 1
ATOM 1889 C C . SER A 1 230 ? -24.645 -3.533 23.045 1.00 66.81 230 SER A C 1
ATOM 1891 O O . SER A 1 230 ? -24.655 -2.311 23.103 1.00 66.81 230 SER A O 1
ATOM 1893 N N . ARG A 1 231 ? -25.263 -4.328 23.930 1.00 68.75 231 ARG A N 1
ATOM 1894 C CA . ARG A 1 231 ? -26.087 -3.873 25.054 1.00 68.75 231 ARG A CA 1
ATOM 1895 C C . ARG A 1 231 ? -25.277 -3.309 26.210 1.00 68.75 231 ARG A C 1
ATOM 1897 O O . ARG A 1 231 ? -25.620 -2.251 26.715 1.00 68.75 231 ARG A O 1
ATOM 1904 N N . GLU A 1 232 ? -24.197 -3.972 26.608 1.00 64.31 232 GLU A N 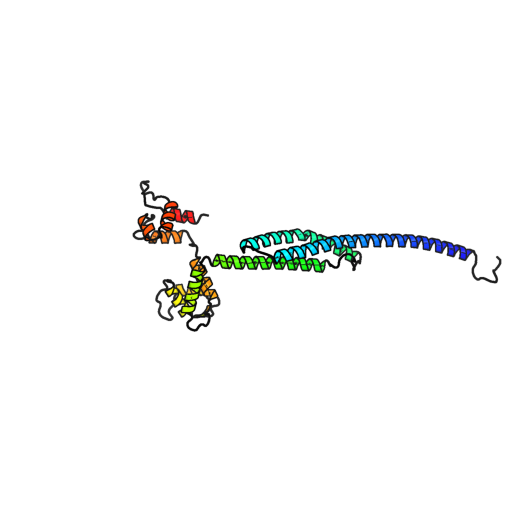1
ATOM 1905 C CA . GLU A 1 232 ? -23.315 -3.472 27.670 1.00 64.31 232 GLU A CA 1
ATOM 1906 C C . GLU A 1 232 ? -22.597 -2.181 27.231 1.00 64.31 232 GLU A C 1
ATOM 1908 O O . GLU A 1 232 ? -22.304 -1.314 28.049 1.00 64.31 232 GLU A O 1
ATOM 1913 N N . THR A 1 233 ? -22.367 -2.028 25.922 1.00 54.34 233 THR A N 1
ATOM 1914 C CA . THR A 1 233 ? -21.825 -0.816 25.293 1.00 54.34 233 THR A CA 1
ATOM 1915 C C . THR A 1 233 ? -22.892 0.109 24.709 1.00 54.34 233 THR A C 1
ATOM 1917 O O . THR A 1 233 ? -22.544 0.998 23.926 1.00 54.34 233 THR A O 1
ATOM 1920 N N . GLU A 1 234 ? -24.180 -0.063 25.051 1.00 55.56 234 GLU A N 1
ATOM 1921 C CA . GLU A 1 234 ? -25.188 0.959 24.754 1.00 55.56 234 GLU A CA 1
ATOM 1922 C C . GLU A 1 234 ? -24.832 2.209 25.567 1.00 55.56 234 GLU A C 1
ATOM 1924 O O . GLU A 1 234 ? -25.309 2.433 26.676 1.00 55.56 234 GLU A O 1
ATOM 1929 N N . ASN A 1 235 ? -23.967 3.045 24.984 1.00 53.62 235 ASN A N 1
ATOM 1930 C CA . ASN A 1 235 ? -23.893 4.458 25.301 1.00 53.62 235 ASN A CA 1
ATOM 1931 C C . ASN A 1 235 ? -25.326 4.966 25.245 1.00 53.62 235 ASN A C 1
ATOM 1933 O O . ASN A 1 235 ? -25.985 4.802 24.213 1.00 53.62 235 ASN A O 1
ATOM 1937 N N . VAL A 1 236 ? -25.791 5.524 26.363 1.00 56.72 236 VAL A N 1
ATOM 1938 C CA . VAL A 1 236 ? -27.142 6.061 26.503 1.00 56.72 236 VAL A CA 1
ATOM 1939 C C . VAL A 1 236 ? -27.479 6.854 25.243 1.00 56.72 236 VAL A C 1
ATOM 1941 O O . VAL A 1 236 ? -26.739 7.761 24.871 1.00 56.72 236 VAL A O 1
ATOM 1944 N N . LYS A 1 237 ? -28.519 6.447 24.510 1.00 55.25 237 LYS A N 1
ATOM 1945 C CA . LYS A 1 237 ? -28.697 6.862 23.107 1.00 55.25 237 LYS A CA 1
ATOM 1946 C C . LYS A 1 237 ? -29.294 8.258 22.990 1.00 55.25 237 LYS A C 1
ATOM 1948 O O . LYS A 1 237 ? -29.320 8.829 21.899 1.00 55.25 237 LYS A O 1
ATOM 1953 N N . SER A 1 238 ? -29.786 8.817 24.095 1.00 61.75 238 SER A N 1
ATOM 1954 C CA . SER A 1 238 ? -30.325 10.169 24.128 1.00 61.75 238 SER A CA 1
ATOM 1955 C C . SER A 1 238 ? -30.282 10.790 25.522 1.00 61.75 238 SER A C 1
ATOM 1957 O O . SER A 1 238 ? -30.419 10.100 26.531 1.00 61.75 238 SER A O 1
ATOM 1959 N N . ALA A 1 239 ? -30.231 12.123 25.565 1.00 68.12 239 ALA A N 1
ATOM 1960 C CA . ALA A 1 239 ? -30.432 12.906 26.786 1.00 68.12 239 ALA A CA 1
ATOM 1961 C C . ALA A 1 239 ? -31.718 12.517 27.535 1.00 68.12 239 ALA A C 1
ATOM 1963 O O . ALA A 1 239 ? -31.769 12.588 28.757 1.00 68.12 239 ALA A O 1
ATOM 1964 N N . LYS A 1 240 ? -32.742 12.054 26.808 1.00 73.19 240 LYS A N 1
ATOM 1965 C CA . LYS A 1 240 ? -34.035 11.663 27.366 1.00 73.19 240 LYS A CA 1
ATOM 1966 C C . LYS A 1 240 ? -33.964 10.385 28.210 1.00 73.19 240 LYS A C 1
ATOM 1968 O O . LYS A 1 240 ? -34.645 10.297 29.221 1.00 73.19 240 LYS A O 1
ATOM 1973 N N . GLU A 1 241 ? -33.132 9.421 27.826 1.00 75.06 241 GLU A N 1
ATOM 1974 C CA . GLU A 1 241 ? -32.937 8.186 28.602 1.00 75.06 241 GLU A CA 1
ATOM 1975 C C . GLU A 1 241 ? -32.197 8.472 29.920 1.00 75.06 241 GLU A C 1
ATOM 1977 O O . GLU A 1 241 ? -32.562 7.933 30.964 1.00 75.06 241 GLU A O 1
ATOM 1982 N N . VAL A 1 242 ? -31.207 9.377 29.894 1.00 78.62 242 VAL A N 1
ATOM 1983 C CA . VAL A 1 242 ? -30.528 9.845 31.116 1.00 78.62 242 VAL A CA 1
ATOM 1984 C C . VAL A 1 242 ? -31.486 10.666 31.994 1.00 78.62 242 VAL A C 1
ATOM 1986 O O . VAL A 1 242 ? -31.505 10.470 33.208 1.00 78.62 242 VAL A O 1
ATOM 1989 N N . ASP A 1 243 ? -32.325 11.527 31.398 1.00 82.69 243 ASP A N 1
ATOM 1990 C CA . ASP A 1 243 ? -33.358 12.297 32.117 1.00 82.69 243 ASP A CA 1
ATOM 1991 C C . ASP A 1 243 ? -34.346 11.373 32.834 1.00 82.69 243 ASP A C 1
ATOM 1993 O O . ASP A 1 243 ? -34.631 11.565 34.013 1.00 82.69 243 ASP A O 1
ATOM 1997 N N . GLU A 1 244 ? -34.837 10.335 32.151 1.00 81.19 244 GLU A N 1
ATOM 1998 C CA . GLU A 1 244 ? -35.767 9.361 32.725 1.00 81.19 244 GLU A CA 1
ATOM 1999 C C . GLU A 1 244 ? -35.128 8.558 33.870 1.00 81.19 244 GLU A C 1
ATOM 2001 O O . GLU A 1 244 ? -35.786 8.318 34.886 1.00 81.19 244 GLU A O 1
ATOM 2006 N N . ALA A 1 245 ? -33.841 8.210 33.763 1.00 82.88 245 ALA A N 1
ATOM 2007 C CA . ALA A 1 245 ? -33.103 7.535 34.830 1.00 82.88 245 ALA A CA 1
ATOM 2008 C C . ALA A 1 245 ? -32.917 8.428 36.069 1.00 82.88 245 ALA A C 1
ATOM 2010 O O . ALA A 1 245 ? -33.177 7.982 37.188 1.00 82.88 245 ALA A O 1
ATOM 2011 N N . PHE A 1 246 ? -32.540 9.702 35.891 1.00 86.25 246 PHE A N 1
ATOM 2012 C CA . PHE A 1 246 ? -32.465 10.651 37.008 1.00 86.25 246 PHE A CA 1
ATOM 2013 C C . PHE A 1 246 ? -33.840 10.928 37.609 1.00 86.25 246 PHE A C 1
ATOM 2015 O O . PHE A 1 246 ? -33.990 10.973 38.825 1.00 86.25 246 PHE A O 1
ATOM 2022 N N . ARG A 1 247 ? -34.876 11.034 36.779 1.00 86.38 247 ARG A N 1
ATOM 2023 C CA . ARG A 1 247 ? -36.252 11.183 37.247 1.00 86.38 247 ARG A CA 1
ATOM 2024 C C . ARG A 1 247 ? -36.681 9.997 38.108 1.00 86.38 247 ARG A C 1
ATOM 2026 O O . ARG A 1 247 ? -37.323 10.212 39.133 1.00 86.38 247 ARG A O 1
ATOM 2033 N N . ALA A 1 248 ? -36.312 8.769 37.746 1.00 83.31 248 ALA A N 1
ATOM 2034 C CA . ALA A 1 248 ? -36.683 7.559 38.483 1.00 83.31 248 ALA A CA 1
ATOM 2035 C C . ALA A 1 248 ? -36.086 7.477 39.899 1.00 83.31 248 ALA A C 1
ATOM 2037 O O . ALA A 1 248 ? -36.676 6.822 40.758 1.00 83.31 248 ALA A O 1
ATOM 2038 N N . ILE A 1 249 ? -34.958 8.148 40.157 1.00 83.31 249 ILE A N 1
ATOM 2039 C CA . ILE A 1 249 ? -34.311 8.160 41.480 1.00 83.31 249 ILE A CA 1
ATOM 2040 C C . ILE A 1 249 ? -34.808 9.295 42.388 1.00 83.31 249 ILE A C 1
ATOM 2042 O O . ILE A 1 249 ? -34.424 9.351 43.552 1.00 83.31 249 ILE A O 1
ATOM 2046 N N . THR A 1 250 ? -35.666 10.182 41.870 1.00 85.62 250 THR A N 1
ATOM 2047 C CA . THR A 1 250 ? -36.279 11.276 42.642 1.00 85.62 250 THR A CA 1
ATOM 2048 C C . THR A 1 250 ? -37.579 10.854 43.312 1.00 85.62 250 THR A C 1
ATOM 2050 O O . THR A 1 250 ? -38.329 10.025 42.780 1.00 85.62 250 THR A O 1
ATOM 2053 N N . ASP A 1 251 ? -37.902 11.475 44.448 1.00 77.19 251 ASP A N 1
ATOM 2054 C CA . ASP A 1 251 ? -39.133 11.187 45.183 1.00 77.19 251 ASP A CA 1
ATOM 2055 C C . ASP A 1 251 ? -40.397 11.388 44.315 1.00 77.19 251 ASP A C 1
ATOM 2057 O O . ASP A 1 251 ? -40.793 12.496 43.927 1.00 77.19 251 ASP A O 1
ATOM 2061 N N . GLY A 1 252 ? -41.034 10.263 43.974 1.00 69.69 252 GLY A N 1
ATOM 2062 C CA . GLY A 1 252 ? -42.275 10.198 43.206 1.00 69.69 252 GLY A CA 1
ATOM 2063 C C . GLY A 1 252 ? -42.145 10.429 41.695 1.00 69.69 252 GLY A C 1
ATOM 2064 O O . GLY A 1 252 ? -43.179 10.598 41.041 1.00 69.69 252 GLY A O 1
ATOM 2065 N N . GLY A 1 253 ? -40.930 10.461 41.129 1.00 70.25 253 GLY A N 1
ATOM 2066 C CA . GLY A 1 253 ? -40.695 10.501 39.675 1.00 70.25 253 GLY A CA 1
ATOM 2067 C C . GLY A 1 253 ? -41.178 11.770 38.961 1.00 70.25 253 GLY A C 1
ATOM 2068 O O . GLY A 1 253 ? -41.338 11.796 37.739 1.00 70.25 253 GLY A O 1
ATOM 2069 N N . LYS A 1 254 ? -41.485 12.828 39.714 1.00 70.69 254 LYS A N 1
ATOM 2070 C CA . LYS A 1 254 ? -42.075 14.077 39.196 1.00 70.69 254 LYS A CA 1
ATOM 2071 C C . LYS A 1 254 ? -41.200 15.297 39.441 1.00 70.69 254 LYS A C 1
ATOM 2073 O O . LYS A 1 254 ? -41.533 16.381 38.961 1.00 70.69 254 LYS A O 1
ATOM 2078 N N . GLN A 1 255 ? -40.117 15.136 40.190 1.00 81.94 255 GLN A N 1
ATOM 2079 C CA . GLN A 1 255 ? -39.206 16.224 40.497 1.00 81.94 255 GLN A CA 1
ATOM 2080 C C . GLN A 1 255 ? -38.263 16.440 39.316 1.00 81.94 255 GLN A C 1
ATOM 2082 O O . GLN A 1 255 ? -37.837 15.491 38.667 1.00 81.94 255 GLN A O 1
ATOM 2087 N N . ILE A 1 256 ? -37.980 17.705 39.016 1.00 82.75 256 ILE A N 1
ATOM 2088 C CA . ILE A 1 256 ? -37.059 18.140 37.948 1.00 82.75 256 ILE A CA 1
ATOM 2089 C C . ILE A 1 256 ? -35.656 18.444 38.495 1.00 82.75 256 ILE A C 1
ATOM 2091 O O . ILE A 1 256 ? -34.846 19.083 37.838 1.00 82.75 256 ILE A O 1
ATOM 2095 N N . TYR A 1 257 ? -35.404 18.035 39.733 1.00 87.00 257 TYR A N 1
ATOM 2096 C CA . TYR A 1 257 ? -34.136 18.162 40.431 1.00 87.00 257 TYR A CA 1
ATOM 2097 C C . TYR A 1 257 ? -33.867 16.860 41.177 1.00 87.00 257 TYR A C 1
ATOM 2099 O O . TYR A 1 257 ? -34.808 16.126 41.470 1.00 87.00 257 TYR A O 1
ATOM 2107 N N . VAL A 1 258 ? -32.606 16.610 41.508 1.00 90.38 258 VAL A N 1
ATOM 2108 C CA . VAL A 1 258 ? -32.175 15.482 42.338 1.00 90.38 258 VAL A CA 1
ATOM 2109 C C . VAL A 1 258 ? -31.403 15.999 43.545 1.00 90.38 258 VAL A C 1
ATOM 2111 O O . VAL A 1 258 ? -30.677 16.991 43.453 1.00 90.38 258 VAL A O 1
ATOM 2114 N N . THR A 1 259 ? -31.576 15.367 44.697 1.00 90.31 259 THR A N 1
ATOM 2115 C CA . THR A 1 259 ? -30.858 15.720 45.925 1.00 90.31 259 THR A CA 1
ATOM 2116 C C . THR A 1 259 ? -29.557 14.936 46.074 1.00 90.31 259 THR A C 1
ATOM 2118 O O . THR A 1 259 ? -29.403 13.832 45.553 1.00 90.31 259 THR A O 1
ATOM 2121 N N . GLU A 1 260 ? -28.617 15.475 46.851 1.00 89.69 260 GLU A N 1
ATOM 2122 C CA . GLU A 1 260 ? -27.381 14.769 47.224 1.00 89.69 260 GLU A CA 1
ATOM 2123 C C . GLU A 1 260 ? -27.660 13.384 47.840 1.00 89.69 260 GLU A C 1
ATOM 2125 O O . GLU A 1 260 ? -26.975 12.408 47.537 1.00 89.69 260 GLU A O 1
ATOM 2130 N N . GLN A 1 261 ? -28.695 13.275 48.678 1.00 88.06 261 GLN A N 1
ATOM 2131 C CA . GLN A 1 261 ? -29.070 12.003 49.299 1.00 88.06 261 GLN A CA 1
ATOM 2132 C C . GLN A 1 261 ? -29.592 10.990 48.278 1.00 88.06 261 GLN A C 1
ATOM 2134 O O . GLN A 1 261 ? -29.206 9.826 48.353 1.00 88.06 261 GLN A O 1
ATOM 2139 N N . GLU A 1 262 ? -30.423 11.414 47.325 1.00 88.25 262 GLU A N 1
ATOM 2140 C CA . GLU A 1 262 ? -30.932 10.544 46.255 1.00 88.25 262 GLU A CA 1
ATOM 2141 C C . GLU A 1 262 ? -29.795 10.056 45.347 1.00 88.25 262 GLU A C 1
ATOM 2143 O O . GLU A 1 262 ? -29.743 8.873 45.012 1.00 88.25 262 GLU A O 1
ATOM 2148 N N . LEU A 1 263 ? -28.819 10.919 45.034 1.00 88.12 263 LEU A N 1
ATOM 2149 C CA . LEU A 1 263 ? -27.631 10.525 44.270 1.00 88.12 263 LEU A CA 1
ATOM 2150 C C . LEU A 1 263 ? -26.802 9.465 45.004 1.00 88.12 263 LEU A C 1
ATOM 2152 O O . LEU A 1 263 ? -26.444 8.458 44.401 1.00 88.12 263 LEU A O 1
ATOM 2156 N N . TYR A 1 264 ? -26.526 9.641 46.298 1.00 89.56 264 TYR A N 1
ATOM 2157 C CA . TYR A 1 264 ? -25.779 8.640 47.071 1.00 89.56 264 TYR A CA 1
ATOM 2158 C C . TYR A 1 264 ? -26.560 7.350 47.342 1.00 89.56 264 TYR A C 1
ATOM 2160 O O . TYR A 1 264 ? -25.949 6.318 47.613 1.00 89.56 264 TYR A O 1
ATOM 2168 N N . GLN A 1 265 ? -27.894 7.395 47.314 1.00 86.19 265 GLN A N 1
ATOM 2169 C CA . GLN A 1 265 ? -28.726 6.198 47.444 1.00 86.19 265 GLN A CA 1
ATOM 2170 C C . GLN A 1 265 ? -28.788 5.395 46.143 1.00 86.19 265 GLN A C 1
ATOM 2172 O O . GLN A 1 265 ? -28.881 4.170 46.198 1.00 86.19 265 GLN A O 1
ATOM 2177 N N . ALA A 1 266 ? -28.738 6.070 44.994 1.00 82.38 266 ALA A N 1
ATOM 2178 C CA . ALA A 1 266 ? -28.868 5.438 43.686 1.00 82.38 266 ALA A CA 1
ATOM 2179 C C . ALA A 1 266 ? -27.530 5.084 43.016 1.00 82.38 266 ALA A C 1
ATOM 2181 O O . ALA A 1 266 ? -27.486 4.159 42.206 1.00 82.38 266 ALA A O 1
ATOM 2182 N N . LEU A 1 267 ? -26.450 5.806 43.322 1.00 85.38 267 LEU A N 1
ATOM 2183 C CA . LEU A 1 267 ? -25.158 5.703 42.637 1.00 85.38 267 LEU A CA 1
ATOM 2184 C C . LEU A 1 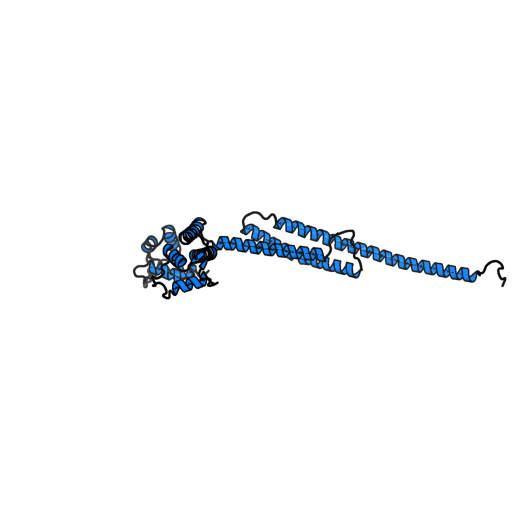267 ? -24.023 5.369 43.609 1.00 85.38 267 LEU A C 1
ATOM 2186 O O . LEU A 1 267 ? -24.123 5.572 44.8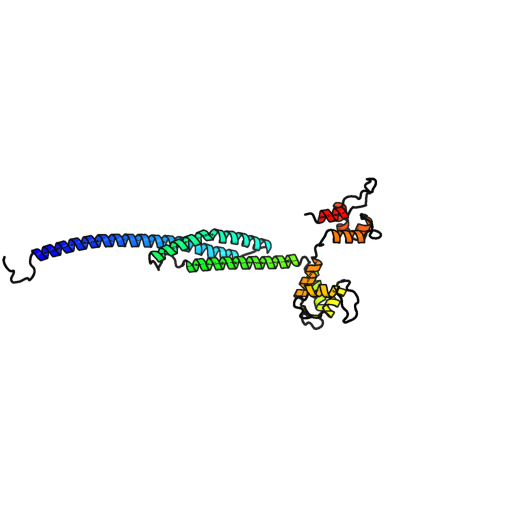21 1.00 85.38 267 LEU A O 1
ATOM 2190 N N . THR A 1 268 ? -22.894 4.887 43.078 1.00 84.88 268 THR A N 1
ATOM 2191 C CA . THR A 1 268 ? -21.680 4.754 43.894 1.00 84.88 268 THR A CA 1
ATOM 2192 C C . THR A 1 268 ? -21.168 6.130 44.315 1.00 84.88 268 THR A C 1
ATOM 2194 O O . THR A 1 268 ? -21.448 7.146 43.679 1.00 84.88 268 THR A O 1
ATOM 2197 N N . ARG A 1 269 ? -20.368 6.175 45.385 1.00 82.19 269 ARG A N 1
ATOM 2198 C CA . ARG A 1 269 ? -19.834 7.435 45.917 1.00 82.19 269 ARG A CA 1
ATOM 2199 C C . ARG A 1 269 ? -19.103 8.265 44.855 1.00 82.19 269 ARG A C 1
ATOM 2201 O O . ARG A 1 269 ? -19.350 9.458 44.749 1.00 82.19 269 ARG A O 1
ATOM 2208 N N . GLU A 1 270 ? -18.259 7.625 44.051 1.00 81.44 270 GLU A N 1
ATOM 2209 C CA . GLU A 1 270 ? -17.501 8.291 42.984 1.00 81.44 270 GLU A CA 1
ATOM 2210 C C . GLU A 1 270 ? -18.420 8.840 41.881 1.00 81.44 270 GLU A C 1
ATOM 2212 O O . GLU A 1 270 ? -18.223 9.956 41.403 1.00 81.44 270 GLU A O 1
ATOM 2217 N N . GLN A 1 271 ? -19.463 8.091 41.509 1.00 83.50 271 GLN A N 1
ATOM 2218 C CA . GLN A 1 271 ? -20.449 8.513 40.510 1.00 83.50 271 GLN A CA 1
ATOM 2219 C C . GLN A 1 271 ? -21.307 9.682 41.008 1.00 83.50 271 GLN A C 1
ATOM 2221 O O . GLN A 1 271 ? -21.549 10.629 40.258 1.00 83.50 271 GLN A O 1
ATOM 2226 N N . ALA A 1 272 ? -21.741 9.643 42.270 1.00 86.75 272 ALA A N 1
ATOM 2227 C CA . ALA A 1 272 ? -22.500 10.719 42.896 1.00 86.75 272 ALA A CA 1
ATOM 2228 C C . ALA A 1 272 ? -21.661 12.003 43.001 1.00 86.75 272 ALA A C 1
ATOM 2230 O O . ALA A 1 272 ? -22.116 13.067 42.585 1.00 86.75 272 ALA A O 1
ATOM 2231 N N . GLU A 1 273 ? -20.413 11.905 43.474 1.00 88.00 273 GLU A N 1
ATOM 2232 C CA . GLU A 1 273 ? -19.477 13.036 43.542 1.00 88.00 273 GLU A CA 1
ATOM 2233 C C . GLU A 1 273 ? -19.203 13.630 42.149 1.00 88.00 273 GLU A C 1
ATOM 2235 O O . GLU A 1 273 ? -19.212 14.853 41.980 1.00 88.00 273 GLU A O 1
ATOM 2240 N N . PHE A 1 274 ? -19.050 12.784 41.126 1.00 86.31 274 PHE A N 1
ATOM 2241 C CA . PHE A 1 274 ? -18.916 13.228 39.740 1.00 86.31 274 PHE A CA 1
ATOM 2242 C C . PHE A 1 274 ? -20.151 14.003 39.256 1.00 86.31 274 PHE A C 1
ATOM 2244 O O . PHE A 1 274 ? -20.000 15.115 38.741 1.00 86.31 274 PHE A O 1
ATOM 2251 N N . CYS A 1 275 ? -21.361 13.466 39.457 1.00 86.69 275 CYS A N 1
ATOM 2252 C CA . CYS A 1 275 ? -22.609 14.131 39.068 1.00 86.69 275 CYS A CA 1
ATOM 2253 C C . CYS A 1 275 ? -22.753 15.490 39.762 1.00 86.69 275 CYS A C 1
ATOM 2255 O O . CYS A 1 275 ? -22.978 16.495 39.095 1.00 86.69 275 CYS A O 1
ATOM 2257 N N . MET A 1 276 ? -22.515 15.554 41.075 1.00 87.00 276 MET A N 1
ATOM 2258 C CA . MET A 1 276 ? -22.582 16.805 41.839 1.00 87.00 276 MET A CA 1
ATOM 2259 C C . MET A 1 276 ? -21.547 17.842 41.390 1.00 87.00 276 MET A C 1
ATOM 2261 O O . MET A 1 276 ? -21.815 19.038 41.447 1.00 87.00 276 MET A O 1
ATOM 2265 N N . SER A 1 277 ? -20.371 17.409 40.924 1.00 87.81 277 SER A N 1
ATOM 2266 C CA . SER A 1 277 ? -19.341 18.322 40.409 1.00 87.81 277 SER A CA 1
ATOM 2267 C C . SER A 1 277 ? -19.687 18.937 39.047 1.00 87.81 277 SER A C 1
ATOM 2269 O O . SER A 1 277 ? -19.130 19.970 38.673 1.00 87.81 277 SER A O 1
ATOM 2271 N N . ARG A 1 278 ? -20.577 18.286 38.288 1.00 85.69 278 ARG A N 1
ATOM 2272 C CA . ARG A 1 278 ? -20.940 18.663 36.917 1.00 85.69 278 ARG A CA 1
ATOM 2273 C C . ARG A 1 278 ? -22.324 19.287 36.802 1.00 85.69 278 ARG A C 1
ATOM 2275 O O . ARG A 1 278 ? -22.535 20.090 35.899 1.00 85.69 278 ARG A O 1
ATOM 2282 N N . MET A 1 279 ? -23.248 18.939 37.690 1.00 89.12 279 MET A N 1
ATOM 2283 C CA . MET A 1 279 ? -24.591 19.504 37.719 1.00 89.12 279 MET A CA 1
ATOM 2284 C C . MET A 1 279 ? -24.593 20.894 38.351 1.00 89.12 279 MET A C 1
ATOM 2286 O O . MET A 1 279 ? -23.896 21.166 39.328 1.00 89.12 279 MET A O 1
ATOM 2290 N N . LYS A 1 280 ? -25.435 21.777 37.815 1.00 86.06 280 LYS A N 1
ATOM 2291 C CA . LYS A 1 280 ? -25.706 23.079 38.430 1.00 86.06 280 LYS A CA 1
ATOM 2292 C C . LYS A 1 280 ? -26.665 22.904 39.604 1.00 86.06 280 LYS A C 1
ATOM 2294 O O . LYS A 1 280 ? -27.503 22.001 39.610 1.00 86.06 280 LYS A O 1
ATOM 2299 N N . THR A 1 281 ? -26.552 23.785 40.591 1.00 88.12 281 THR A N 1
ATOM 2300 C CA . THR A 1 281 ? -27.517 23.859 41.689 1.00 88.12 281 THR A CA 1
ATOM 2301 C C . THR A 1 281 ? -28.892 24.239 41.148 1.00 88.12 281 THR A C 1
ATOM 2303 O O . THR A 1 281 ? -29.025 25.100 40.277 1.00 88.12 281 THR A O 1
ATOM 2306 N N . TYR A 1 282 ? -29.930 23.582 41.657 1.00 86.75 282 TYR A N 1
ATOM 2307 C CA . TYR A 1 282 ? -31.300 23.864 41.261 1.00 86.75 282 TYR A CA 1
ATOM 2308 C C . TYR A 1 282 ? -31.753 25.217 41.825 1.00 86.75 282 TYR A C 1
ATOM 2310 O O . TYR A 1 282 ? -31.544 25.532 43.004 1.00 86.75 282 TYR A O 1
ATOM 2318 N N . VAL A 1 283 ? -32.408 26.005 40.973 1.00 84.44 283 VAL A N 1
ATOM 2319 C CA . VAL A 1 283 ? -32.960 27.320 41.309 1.00 84.44 283 VAL A CA 1
ATOM 2320 C C . VAL A 1 283 ? -34.480 27.218 41.373 1.00 84.44 283 VAL A C 1
ATOM 2322 O O . VAL A 1 283 ? -35.130 26.793 40.418 1.00 84.44 283 VAL A O 1
ATOM 2325 N N . ASP A 1 284 ? -35.069 27.615 42.502 1.00 81.75 284 ASP A N 1
ATOM 2326 C CA . ASP A 1 284 ? -36.521 27.596 42.665 1.00 81.75 284 ASP A CA 1
ATOM 2327 C C . ASP A 1 284 ? -37.226 28.678 41.816 1.00 81.75 284 ASP A C 1
ATOM 2329 O O . ASP A 1 284 ? -36.618 29.582 41.241 1.00 81.75 284 ASP A O 1
ATOM 2333 N N . LYS A 1 285 ? -38.564 28.639 41.786 1.00 79.00 285 LYS A N 1
ATOM 2334 C CA . LYS A 1 285 ? -39.400 29.606 41.045 1.00 79.00 285 LYS A CA 1
ATOM 2335 C C . LYS A 1 285 ? -39.240 31.065 41.506 1.00 79.00 285 LYS A C 1
ATOM 2337 O O . LYS A 1 285 ? -39.704 31.967 40.814 1.00 79.00 285 LYS A O 1
ATOM 2342 N N . ASN A 1 286 ? -38.624 31.296 42.663 1.00 81.38 286 ASN A N 1
ATOM 2343 C CA . ASN A 1 286 ? -38.351 32.607 43.244 1.00 81.38 286 ASN A CA 1
ATOM 2344 C C . ASN A 1 286 ? -36.891 33.048 43.030 1.00 81.38 286 ASN A C 1
ATOM 2346 O O . ASN A 1 286 ? -36.477 34.058 43.603 1.00 81.38 286 ASN A O 1
ATOM 2350 N N . GLY A 1 287 ? -36.110 32.307 42.236 1.00 78.31 287 GLY A N 1
ATOM 2351 C CA . GLY A 1 287 ? -34.715 32.625 41.942 1.00 78.31 287 GLY A CA 1
ATOM 2352 C C . GLY A 1 287 ? -33.748 32.279 43.075 1.00 78.31 287 GLY A C 1
ATOM 2353 O O . GLY A 1 287 ? -32.653 32.835 43.118 1.00 78.31 287 GLY A O 1
ATOM 2354 N N . ARG A 1 288 ? -34.139 31.417 44.023 1.00 82.00 288 ARG A N 1
ATOM 2355 C CA . ARG A 1 288 ? -33.262 30.989 45.120 1.00 82.00 288 ARG A CA 1
ATOM 2356 C C . ARG A 1 288 ? -32.564 29.688 44.760 1.00 82.00 288 ARG A C 1
ATOM 2358 O O . ARG A 1 288 ? -33.225 28.688 44.495 1.00 82.00 288 ARG A O 1
ATOM 2365 N N . GLU A 1 289 ? -31.240 29.701 44.812 1.00 83.25 289 GLU A N 1
ATOM 2366 C CA . GLU A 1 289 ? -30.432 28.484 44.765 1.00 83.25 289 GLU A CA 1
ATOM 2367 C C . GLU A 1 289 ? -30.670 27.666 46.036 1.00 83.25 289 GLU A C 1
ATOM 2369 O O . GLU A 1 289 ? -30.591 28.195 47.149 1.00 83.25 289 GLU A O 1
ATOM 2374 N N . LEU A 1 290 ? -30.980 26.381 45.871 1.00 79.12 290 LEU A N 1
ATOM 2375 C CA . LEU A 1 290 ? -31.145 25.439 46.974 1.00 79.12 290 LEU A CA 1
ATOM 2376 C C . LEU A 1 290 ? -29.885 24.563 47.081 1.00 79.12 290 LEU A C 1
ATOM 2378 O O . LEU A 1 290 ? -29.682 23.684 46.244 1.00 79.12 290 LEU A O 1
ATOM 2382 N N . PRO A 1 291 ? -29.023 24.774 48.095 1.00 79.12 291 PRO A N 1
ATOM 2383 C CA . PRO A 1 291 ? -27.831 23.952 48.286 1.00 79.12 291 PRO A CA 1
ATOM 2384 C C . PRO A 1 291 ? -28.201 22.482 48.515 1.00 79.12 291 PRO A C 1
ATOM 2386 O O . PRO A 1 291 ? -29.084 22.190 49.322 1.00 79.12 291 PRO A O 1
ATOM 2389 N N . GLY A 1 292 ? -27.523 21.567 47.817 1.00 81.31 292 GLY A N 1
ATOM 2390 C CA . GLY A 1 292 ? -27.784 20.122 47.890 1.00 81.31 292 GLY A CA 1
ATOM 2391 C C . GLY A 1 292 ? -28.886 19.614 46.950 1.00 81.31 292 GLY A C 1
ATOM 2392 O O . GLY A 1 292 ? -29.213 18.430 47.000 1.00 81.31 292 GLY A O 1
ATOM 2393 N N . TYR A 1 293 ? -29.439 20.489 46.101 1.00 88.44 293 TYR A N 1
ATOM 2394 C CA . TYR A 1 293 ? -30.395 20.164 45.041 1.00 88.44 293 TYR A CA 1
ATOM 2395 C C . TYR A 1 293 ? -29.761 20.493 43.690 1.00 88.44 293 TYR A C 1
ATOM 2397 O O . TYR A 1 293 ? -29.218 21.585 43.514 1.00 88.44 293 TYR A O 1
ATOM 2405 N N . PHE A 1 294 ? -29.845 19.575 42.735 1.00 90.00 294 PHE A N 1
ATOM 2406 C CA . PHE A 1 294 ? -29.136 19.647 41.460 1.00 90.00 294 PHE A CA 1
ATOM 2407 C C . PHE A 1 294 ? -30.099 19.523 40.281 1.00 90.00 294 PHE A C 1
ATOM 2409 O O . PHE A 1 294 ? -31.012 18.697 40.303 1.00 90.00 294 PHE A O 1
ATOM 2416 N N . ASP A 1 295 ? -29.893 20.345 39.252 1.00 88.56 295 ASP A N 1
ATOM 2417 C CA . ASP A 1 295 ? -30.646 20.280 37.997 1.00 88.56 295 ASP A CA 1
ATOM 2418 C C . ASP A 1 295 ? -29.995 19.253 37.064 1.00 88.56 295 ASP A C 1
ATOM 2420 O O . ASP A 1 295 ? -28.951 19.502 36.451 1.00 88.56 295 ASP A O 1
ATOM 2424 N N . TYR A 1 296 ? -30.610 18.073 36.987 1.00 86.50 296 TYR A N 1
ATOM 2425 C CA . TYR A 1 296 ? -30.149 17.011 36.102 1.00 86.50 296 TYR A CA 1
ATOM 2426 C C . TYR A 1 296 ? -30.614 17.211 34.653 1.00 86.50 296 TYR A C 1
ATOM 2428 O O . TYR A 1 296 ? -29.997 16.645 33.756 1.00 86.50 296 TYR A O 1
ATOM 2436 N N . GLY A 1 297 ? -31.655 18.012 34.397 1.00 83.50 297 GLY A N 1
ATOM 2437 C CA . GLY A 1 297 ? -32.193 18.231 33.052 1.00 83.50 297 GLY A CA 1
ATOM 2438 C C . GLY A 1 297 ? -31.202 18.992 32.175 1.00 83.50 297 GLY A C 1
ATOM 2439 O O . GLY A 1 297 ? -30.843 18.530 31.093 1.00 83.50 297 GLY A O 1
ATOM 2440 N N . LEU A 1 298 ? -30.656 20.096 32.698 1.00 80.88 298 LEU A N 1
ATOM 2441 C CA . LEU A 1 298 ? -29.582 20.840 32.027 1.00 80.88 298 LEU A CA 1
ATOM 2442 C C . LEU A 1 298 ? -28.315 19.998 31.858 1.00 80.88 298 LEU A C 1
ATOM 2444 O O . LEU A 1 298 ? -27.646 20.083 30.833 1.00 80.88 298 LEU A O 1
ATOM 2448 N N . PHE A 1 299 ? -27.990 19.166 32.849 1.00 84.50 299 PHE A N 1
ATOM 2449 C CA . PHE A 1 299 ? -26.854 18.253 32.760 1.00 84.50 299 PHE A CA 1
ATOM 2450 C C . PHE A 1 299 ? -27.038 17.220 31.642 1.00 84.50 299 PHE A C 1
ATOM 2452 O O . PHE A 1 299 ? -26.101 16.981 30.885 1.00 84.50 299 PHE A O 1
ATOM 2459 N N . CYS A 1 300 ? -28.238 16.651 31.494 1.00 81.38 300 CYS A N 1
ATOM 2460 C CA . CYS A 1 300 ? -28.553 15.724 30.408 1.00 81.38 300 CYS A CA 1
ATOM 2461 C C . CYS A 1 300 ? -28.471 16.412 29.042 1.00 81.38 300 CYS A C 1
ATOM 2463 O O . CYS A 1 300 ? -27.940 15.827 28.108 1.00 81.38 300 CYS A O 1
ATOM 2465 N N . GLU A 1 301 ? -28.941 17.653 28.908 1.00 79.00 301 GLU A N 1
ATOM 2466 C CA . GLU A 1 301 ? -28.794 18.411 27.660 1.00 79.00 301 GLU A CA 1
ATOM 2467 C C . GLU A 1 301 ? -27.319 18.709 27.341 1.00 79.00 301 GLU A C 1
ATOM 2469 O O . GLU A 1 301 ? -26.870 18.461 26.224 1.00 79.00 301 GLU A O 1
ATOM 2474 N N . GLU A 1 302 ? -26.533 19.168 28.319 1.00 77.44 302 GLU A N 1
ATOM 2475 C CA . GLU A 1 302 ? -25.106 19.473 28.139 1.00 77.44 302 GLU A CA 1
ATOM 2476 C C . GLU A 1 302 ? -24.263 18.219 27.822 1.00 77.44 302 GLU A C 1
ATOM 2478 O O . GLU A 1 302 ? -23.267 18.321 27.103 1.00 77.44 302 GLU A O 1
ATOM 2483 N N . LEU A 1 303 ? -24.662 17.033 28.298 1.00 71.56 303 LEU A N 1
ATOM 2484 C CA . LEU A 1 303 ? -23.943 15.773 28.066 1.00 71.56 303 LEU A CA 1
ATOM 2485 C C . LEU A 1 303 ? -23.952 15.329 26.588 1.00 71.56 303 LEU A C 1
ATOM 2487 O O . LEU A 1 303 ? -23.027 14.645 26.156 1.00 71.56 303 LEU A O 1
ATOM 2491 N N . PHE A 1 304 ? -24.977 15.711 25.816 1.00 65.50 304 PHE A N 1
ATOM 2492 C CA . PHE A 1 304 ? -25.203 15.247 24.435 1.00 65.50 304 PHE A CA 1
ATOM 2493 C C . PHE A 1 304 ? -25.029 16.332 23.358 1.00 65.50 304 PHE A C 1
ATOM 2495 O O . PHE A 1 304 ? -25.288 16.074 22.184 1.00 65.50 304 PHE A O 1
ATOM 2502 N N . VAL A 1 305 ? -24.594 17.542 23.727 1.00 58.41 305 VAL A N 1
ATOM 2503 C CA . VAL A 1 305 ? -24.420 18.691 22.808 1.00 58.41 305 VAL A CA 1
ATOM 2504 C C . VAL A 1 305 ? -22.964 18.837 22.300 1.00 58.41 305 VAL A C 1
ATOM 2506 O O . VAL A 1 305 ? -22.581 19.889 21.793 1.00 58.41 305 VAL A O 1
ATOM 2509 N N . ALA A 1 306 ? -22.143 17.783 22.375 1.00 40.72 306 ALA A N 1
ATOM 2510 C CA . ALA A 1 306 ? -20.757 17.779 21.880 1.00 40.72 306 ALA A CA 1
ATOM 2511 C C . ALA A 1 306 ? -20.597 17.078 20.521 1.00 40.72 306 ALA A C 1
ATOM 2513 O O . ALA A 1 306 ? -21.033 15.912 20.403 1.00 40.72 306 ALA A O 1
#

Mean predicted aligned error: 16.94 Å